Protein AF-A0A8J4SE77-F1 (afdb_monomer)

Secondary structure (DSSP, 8-state):
-----HHHHHHHHHHHHHHHHHHHHHHHHHHHHHHHHS-TT-THHHHHHHHTHHHHHHHHHHHHIIIIIIIIIS----TT-HHHHHHHHHHHHHHHHHHHHHHHHHHHHHHHHTT--TT-HHHHHHHHHHHHHHHHHHHHHHHHHHHHHHSTT-HHHHHHHHHHHHHHHHHHHHHHHHHHHHHHHHHHHHHH----TT-----

Organism: NCBI:txid1284355

Structure (mmCIF, N/CA/C/O backbone):
data_AF-A0A8J4SE77-F1
#
_entry.id   AF-A0A8J4SE77-F1
#
loop_
_atom_site.group_PDB
_atom_site.id
_atom_site.type_symbol
_atom_site.label_atom_id
_atom_site.label_alt_id
_atom_site.label_comp_id
_atom_site.label_asym_id
_atom_site.label_entity_id
_atom_site.label_seq_id
_atom_site.pdbx_PDB_ins_code
_atom_site.Cartn_x
_atom_site.Cartn_y
_atom_site.Cartn_z
_atom_site.occupancy
_atom_site.B_iso_or_equiv
_atom_site.auth_seq_id
_atom_site.auth_comp_id
_atom_site.auth_asym_id
_atom_site.auth_atom_id
_atom_site.pdbx_PDB_model_num
ATOM 1 N N . MET A 1 1 ? -29.627 9.366 30.378 1.00 37.59 1 MET A N 1
ATOM 2 C CA . MET A 1 1 ? -28.686 8.767 31.349 1.00 37.59 1 MET A CA 1
ATOM 3 C C . MET A 1 1 ? -28.783 7.257 31.201 1.00 37.59 1 MET A C 1
ATOM 5 O O . MET A 1 1 ? -29.713 6.664 31.726 1.00 37.59 1 MET A O 1
ATOM 9 N N . VAL A 1 2 ? -27.927 6.660 30.368 1.00 47.59 2 VAL A N 1
ATOM 10 C CA . VAL A 1 2 ? -27.934 5.208 30.117 1.00 47.59 2 VAL A CA 1
ATOM 11 C C . VAL A 1 2 ? -27.234 4.536 31.302 1.00 47.59 2 VAL A C 1
ATOM 13 O O . VAL A 1 2 ? -26.148 4.992 31.668 1.00 47.59 2 VAL A O 1
ATOM 16 N N . PRO A 1 3 ? -27.825 3.518 31.951 1.00 49.88 3 PRO A N 1
ATOM 17 C CA . PRO A 1 3 ? -27.168 2.835 33.053 1.00 49.88 3 PRO A CA 1
ATOM 18 C C . PRO A 1 3 ? -25.897 2.179 32.506 1.00 49.88 3 PRO A C 1
ATOM 20 O O . PRO A 1 3 ? -25.958 1.321 31.628 1.00 49.88 3 PRO A O 1
ATOM 23 N N . PHE A 1 4 ? -24.736 2.618 32.989 1.00 56.81 4 PHE A N 1
ATOM 24 C CA . PHE A 1 4 ? -23.453 1.987 32.699 1.00 56.81 4 PHE A CA 1
ATOM 25 C C . PHE A 1 4 ? -23.470 0.574 33.293 1.00 56.81 4 PHE A C 1
ATOM 27 O O . PHE A 1 4 ? -23.234 0.364 34.481 1.00 56.81 4 PHE A O 1
ATOM 34 N N . ILE A 1 5 ? -23.814 -0.408 32.463 1.00 66.19 5 ILE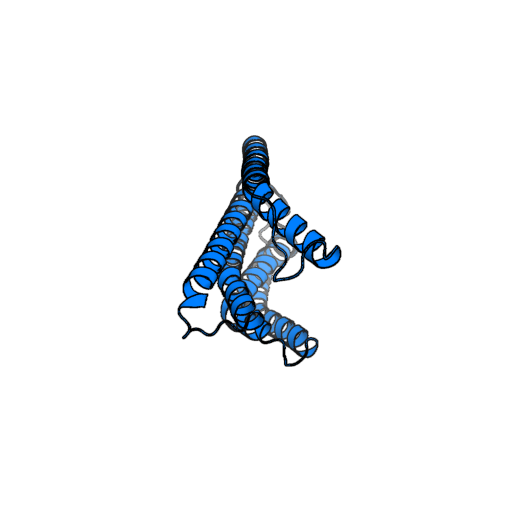 A N 1
ATOM 35 C CA . ILE A 1 5 ? -23.855 -1.818 32.840 1.00 66.19 5 ILE A CA 1
ATOM 36 C C . ILE A 1 5 ? -22.402 -2.287 32.990 1.00 66.19 5 ILE A C 1
ATOM 38 O O . ILE A 1 5 ? -21.728 -2.570 32.002 1.00 66.19 5 ILE A O 1
ATOM 42 N N . PHE A 1 6 ? -21.919 -2.373 34.233 1.00 67.69 6 PHE A N 1
ATOM 43 C CA . PHE A 1 6 ? -20.570 -2.831 34.614 1.00 67.69 6 PHE A CA 1
ATOM 44 C C . PHE A 1 6 ? -20.135 -4.120 33.888 1.00 67.69 6 PHE A C 1
ATOM 46 O O . PHE A 1 6 ? -18.971 -4.282 33.529 1.00 67.69 6 PHE A O 1
ATOM 53 N N . TRP A 1 7 ? -21.090 -5.013 33.605 1.00 73.62 7 TRP A N 1
ATOM 54 C CA . TRP A 1 7 ? -20.869 -6.240 32.840 1.00 73.62 7 TRP A CA 1
ATOM 55 C C . TRP A 1 7 ? -20.406 -5.991 31.394 1.00 73.62 7 TRP A C 1
ATOM 57 O O . TRP A 1 7 ? -19.513 -6.690 30.925 1.00 73.62 7 TRP A O 1
ATOM 67 N N . ARG A 1 8 ? -20.932 -4.971 30.697 1.00 71.31 8 ARG A N 1
ATOM 68 C CA . ARG A 1 8 ? -20.488 -4.617 29.333 1.00 71.31 8 ARG A CA 1
ATOM 69 C C . ARG A 1 8 ? -19.042 -4.126 29.329 1.00 71.31 8 ARG A C 1
ATOM 71 O O . ARG A 1 8 ? -18.279 -4.493 28.445 1.00 71.31 8 ARG A O 1
ATOM 78 N N . VAL A 1 9 ? -18.649 -3.356 30.345 1.00 71.81 9 VAL A N 1
ATOM 79 C CA . VAL A 1 9 ? -17.268 -2.873 30.505 1.00 71.81 9 VAL A CA 1
ATOM 80 C C . VAL A 1 9 ? -16.316 -4.031 30.818 1.00 71.81 9 VAL A C 1
ATOM 82 O O . VAL A 1 9 ? -15.256 -4.133 30.206 1.00 71.81 9 VAL A O 1
ATOM 85 N N . GLY A 1 10 ? -16.712 -4.948 31.708 1.00 75.44 10 GLY A N 1
ATOM 86 C CA . GLY A 1 10 ? -15.936 -6.157 32.001 1.00 75.44 10 GLY A CA 1
ATOM 87 C C . GLY A 1 10 ? -15.767 -7.066 30.779 1.00 75.44 10 GLY A C 1
ATOM 88 O O . GLY A 1 10 ? -14.664 -7.536 30.501 1.00 75.44 10 GLY A O 1
ATOM 89 N N . LEU A 1 11 ? -16.835 -7.257 30.000 1.00 77.56 11 LEU A N 1
ATOM 90 C CA . LEU A 1 11 ? -16.812 -8.061 28.777 1.00 77.56 11 LEU A CA 1
ATOM 91 C C . LEU A 1 11 ? -15.996 -7.387 27.664 1.00 77.56 11 LEU A C 1
ATOM 93 O O . LEU A 1 11 ? -15.253 -8.068 26.963 1.00 77.56 11 LEU A O 1
ATOM 97 N N . ALA A 1 12 ? -16.049 -6.057 27.554 1.00 72.94 12 ALA A N 1
ATOM 98 C CA . ALA A 1 12 ? -15.199 -5.289 26.648 1.00 72.94 12 ALA A CA 1
ATOM 99 C C . ALA A 1 12 ? -13.709 -5.433 26.996 1.00 72.94 12 ALA A C 1
ATOM 101 O O . ALA A 1 12 ? -12.891 -5.606 26.098 1.00 72.94 12 ALA A O 1
ATOM 102 N N . LEU A 1 13 ? -13.353 -5.421 28.285 1.00 77.50 13 LEU A N 1
ATOM 103 C CA . LEU A 1 13 ? -11.969 -5.576 28.747 1.00 77.50 13 LEU A CA 1
ATOM 104 C C . LEU A 1 13 ? -11.441 -7.002 28.505 1.00 77.50 13 LEU A C 1
ATOM 106 O O . LEU A 1 13 ? -10.309 -7.199 28.066 1.00 77.50 13 LEU A O 1
ATOM 110 N N . LEU A 1 14 ? -12.280 -8.017 28.713 1.00 80.88 14 LEU A N 1
ATOM 111 C CA . LEU A 1 14 ? -11.938 -9.393 28.347 1.00 80.88 14 LEU A CA 1
ATOM 112 C C . LEU A 1 14 ? -11.797 -9.559 26.828 1.00 80.88 14 LEU A C 1
ATOM 114 O O . LEU A 1 14 ? -10.867 -10.221 26.367 1.00 80.88 14 LEU A O 1
ATOM 118 N N . ALA A 1 15 ? -12.672 -8.925 26.046 1.00 77.19 15 ALA A N 1
ATOM 119 C CA . ALA A 1 15 ? -12.609 -8.953 24.590 1.00 77.19 15 ALA A CA 1
ATOM 120 C C . ALA A 1 15 ? -11.376 -8.219 24.041 1.00 77.19 15 ALA A C 1
ATOM 122 O O . ALA A 1 15 ? -10.781 -8.703 23.081 1.00 77.19 15 ALA A O 1
ATOM 123 N N . THR A 1 16 ? -10.937 -7.105 24.644 1.00 78.62 16 THR A N 1
ATOM 124 C CA . THR A 1 16 ? -9.705 -6.409 24.223 1.00 78.62 16 THR A CA 1
ATOM 125 C C . THR A 1 16 ? -8.476 -7.259 24.516 1.00 78.62 16 THR A C 1
ATOM 127 O O . THR A 1 16 ? -7.603 -7.378 23.657 1.00 78.62 16 THR A O 1
ATOM 130 N N . LEU A 1 17 ? -8.418 -7.905 25.684 1.00 81.38 17 LEU A N 1
ATOM 131 C CA . LEU A 1 17 ? -7.337 -8.830 26.035 1.00 81.38 17 LEU A CA 1
ATOM 132 C C . LEU A 1 17 ? -7.291 -10.035 25.090 1.00 81.38 17 LEU A C 1
ATOM 134 O O . LEU A 1 17 ? -6.224 -10.383 24.582 1.00 81.38 17 LEU A O 1
ATOM 138 N N . ALA A 1 18 ? -8.446 -10.639 24.804 1.00 78.25 18 ALA A N 1
ATOM 139 C CA . ALA A 1 18 ? -8.544 -11.734 23.847 1.00 78.25 18 ALA A CA 1
ATOM 140 C C . ALA A 1 18 ? -8.135 -11.284 22.438 1.00 78.25 18 ALA A C 1
ATOM 142 O O . ALA A 1 18 ? -7.343 -11.961 21.784 1.00 78.25 18 ALA A O 1
ATOM 143 N N . ALA A 1 19 ? -8.606 -10.117 21.988 1.00 77.31 19 ALA A N 1
ATOM 144 C CA . ALA A 1 19 ? -8.238 -9.551 20.698 1.00 77.31 19 ALA A CA 1
ATOM 145 C C . ALA A 1 19 ? -6.730 -9.312 20.611 1.00 77.31 19 ALA A C 1
ATOM 147 O O . ALA A 1 19 ? -6.139 -9.670 19.600 1.00 77.31 19 ALA A O 1
ATOM 148 N N . PHE A 1 20 ? -6.089 -8.780 21.654 1.00 81.12 20 PHE A N 1
ATOM 149 C CA . PHE A 1 20 ? -4.642 -8.553 21.691 1.00 81.12 20 PHE A CA 1
ATOM 150 C C . PHE A 1 20 ? -3.854 -9.864 21.585 1.00 81.12 20 PHE A C 1
ATOM 152 O O . PHE A 1 20 ? -2.956 -9.987 20.754 1.00 81.12 20 PHE A O 1
ATOM 159 N N . LEU A 1 21 ? -4.225 -10.877 22.372 1.00 79.00 21 LEU A N 1
ATOM 160 C CA . LEU A 1 21 ? -3.536 -12.169 22.378 1.00 79.00 21 LEU A CA 1
ATOM 161 C C . LEU A 1 21 ? -3.740 -12.960 21.080 1.00 79.00 21 LEU A C 1
ATOM 163 O O . LEU A 1 21 ? -2.812 -13.618 20.614 1.00 79.00 21 LEU A O 1
ATOM 167 N N . LEU A 1 22 ? -4.934 -12.895 20.486 1.00 77.25 22 LEU A N 1
ATOM 168 C CA . LEU A 1 22 ? -5.286 -13.685 19.303 1.00 77.25 22 LEU A CA 1
ATOM 169 C C . LEU A 1 22 ? -4.866 -13.035 17.992 1.00 77.25 22 LEU A C 1
ATOM 171 O O . LEU A 1 22 ? -4.608 -13.737 17.017 1.00 77.25 22 LEU A O 1
ATOM 175 N N . SER A 1 23 ? -4.773 -11.711 17.930 1.00 77.62 23 SER A N 1
ATOM 176 C CA . SER A 1 23 ? -4.527 -11.048 16.650 1.00 77.62 23 SER A CA 1
ATOM 177 C C . SER A 1 23 ? -3.163 -11.437 16.056 1.00 77.62 23 SER A C 1
ATOM 179 O O . SER A 1 23 ? -3.055 -11.571 14.839 1.00 77.62 23 SER A O 1
ATOM 181 N N . LYS A 1 24 ? -2.129 -11.681 16.874 1.00 79.75 24 LYS A N 1
ATOM 182 C CA . LYS A 1 24 ? -0.777 -12.010 16.387 1.00 79.75 24 LYS A CA 1
ATOM 183 C C . LYS A 1 24 ? -0.742 -13.411 15.778 1.00 79.75 24 LYS A C 1
ATOM 185 O O . LYS A 1 24 ? -0.380 -13.519 14.605 1.00 79.75 24 LYS A O 1
ATOM 190 N N . PRO A 1 25 ? -1.165 -14.470 16.499 1.00 81.44 25 PRO A N 1
ATOM 191 C CA . PRO A 1 25 ? -1.204 -15.809 15.928 1.00 81.44 25 PRO A CA 1
ATOM 192 C C . PRO A 1 25 ? -2.160 -15.902 14.735 1.00 81.44 25 PRO A C 1
ATOM 194 O O . PRO A 1 25 ? -1.867 -16.635 13.798 1.00 81.44 25 PRO A O 1
ATOM 197 N N . VAL A 1 26 ? -3.257 -15.135 14.701 1.00 82.06 26 VAL A N 1
ATOM 198 C CA . VAL A 1 26 ? -4.161 -15.102 13.537 1.00 82.06 26 VAL A CA 1
ATOM 199 C C . VAL A 1 26 ? -3.455 -14.558 12.293 1.00 82.06 26 VAL A C 1
ATOM 201 O O . VAL A 1 26 ? -3.532 -15.179 11.233 1.00 82.06 26 VAL A O 1
ATOM 204 N N . VAL A 1 27 ? -2.729 -13.439 12.399 1.00 80.56 27 VAL A N 1
ATOM 205 C CA . VAL A 1 27 ? -1.981 -12.888 11.254 1.00 80.56 27 VAL A CA 1
ATOM 206 C C . VAL A 1 27 ? -0.855 -13.832 10.827 1.00 80.56 27 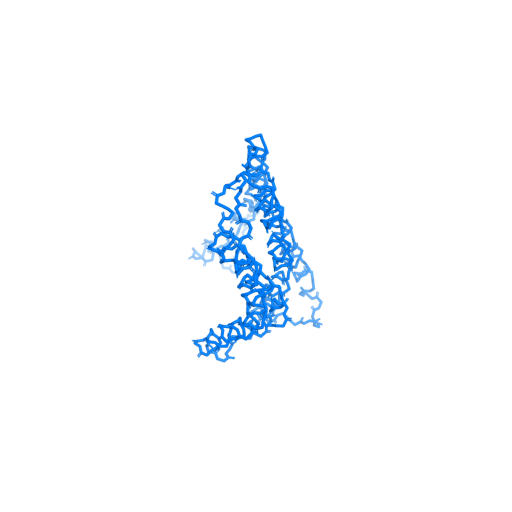VAL A C 1
ATOM 208 O O . VAL A 1 27 ? -0.662 -14.054 9.631 1.00 80.56 27 VAL A O 1
ATOM 211 N N . GLU A 1 28 ? -0.145 -14.447 11.774 1.00 82.75 28 GLU A N 1
ATOM 212 C CA . GLU A 1 28 ? 0.885 -15.445 11.465 1.00 82.75 28 GLU A CA 1
ATOM 213 C C . GLU A 1 28 ? 0.302 -16.678 10.757 1.00 82.75 28 GLU A C 1
ATOM 215 O O . GLU A 1 28 ? 0.863 -17.131 9.758 1.00 82.75 28 GLU A O 1
ATOM 220 N N . LEU A 1 29 ? -0.845 -17.191 11.212 1.00 83.25 29 LEU A N 1
ATOM 221 C CA . LEU A 1 29 ? -1.551 -18.310 10.582 1.00 83.25 29 LEU A CA 1
ATOM 222 C C . LEU A 1 29 ? -2.035 -17.965 9.173 1.00 83.25 29 LEU A C 1
ATOM 224 O O . LEU A 1 29 ? -1.904 -18.794 8.271 1.00 83.25 29 LEU A O 1
ATOM 228 N N . LEU A 1 30 ? -2.553 -16.754 8.955 1.00 81.69 30 LEU A N 1
ATOM 229 C CA . LEU A 1 30 ? -2.955 -16.286 7.627 1.00 81.69 30 LEU A CA 1
ATOM 230 C C . LEU A 1 30 ? -1.753 -16.209 6.684 1.00 81.69 30 LEU A C 1
ATOM 232 O O . LEU A 1 30 ? -1.799 -16.759 5.584 1.00 81.69 30 LEU A O 1
ATOM 236 N N . LEU A 1 31 ? -0.649 -15.604 7.126 1.00 80.12 31 LEU A N 1
ATOM 237 C CA . LEU A 1 31 ? 0.579 -15.519 6.333 1.00 80.12 31 LEU A CA 1
ATOM 238 C C . LEU A 1 31 ? 1.164 -16.906 6.039 1.00 80.12 31 LEU A C 1
ATOM 240 O O . LEU A 1 31 ? 1.595 -17.162 4.915 1.00 80.12 31 LEU A O 1
ATOM 244 N N . ASN A 1 32 ? 1.134 -17.822 7.007 1.00 81.31 32 ASN A N 1
ATOM 245 C CA . ASN A 1 32 ? 1.583 -19.202 6.820 1.00 81.31 32 ASN A CA 1
ATOM 246 C C . ASN A 1 32 ? 0.655 -19.995 5.893 1.00 81.31 32 ASN A C 1
ATOM 248 O O . ASN A 1 32 ? 1.137 -20.777 5.077 1.00 81.31 32 ASN A O 1
ATOM 252 N N . SER A 1 33 ? -0.654 -19.756 5.948 1.00 80.56 33 SER A N 1
ATOM 253 C CA . SER A 1 33 ? -1.626 -20.359 5.029 1.00 80.56 33 SER A CA 1
ATOM 254 C C . SER A 1 33 ? -1.393 -19.881 3.599 1.00 80.56 33 SER A C 1
ATOM 256 O O . SER A 1 33 ? -1.310 -20.698 2.682 1.00 80.56 33 SER A O 1
ATOM 258 N N . ILE A 1 34 ? -1.186 -18.575 3.404 1.00 79.81 34 ILE A N 1
ATOM 259 C CA . ILE A 1 34 ? -0.805 -17.996 2.109 1.00 79.81 34 ILE A CA 1
ATOM 260 C C . ILE A 1 34 ? 0.522 -18.604 1.636 1.00 79.81 34 ILE A C 1
ATOM 262 O O . ILE A 1 34 ? 0.619 -19.058 0.498 1.00 79.81 34 ILE A O 1
ATOM 266 N N . ARG A 1 35 ? 1.519 -18.718 2.523 1.00 75.88 35 ARG A N 1
ATOM 267 C CA . ARG A 1 35 ? 2.808 -19.361 2.227 1.00 75.88 35 ARG A CA 1
ATOM 268 C C . ARG A 1 35 ? 2.680 -20.834 1.857 1.00 75.88 35 ARG A C 1
ATOM 270 O O . ARG A 1 35 ? 3.455 -21.305 1.044 1.00 75.88 35 ARG A O 1
ATOM 277 N N . SER A 1 36 ? 1.747 -21.568 2.453 1.00 75.19 36 SER A N 1
ATOM 278 C CA . SER A 1 36 ? 1.538 -22.986 2.137 1.00 75.19 36 SER A CA 1
ATOM 279 C C . SER A 1 36 ? 0.897 -23.191 0.763 1.00 75.19 36 SER A C 1
ATOM 281 O O . SER A 1 36 ? 1.132 -24.212 0.124 1.00 75.19 36 SER A O 1
ATOM 283 N N . ARG A 1 37 ? 0.114 -22.207 0.296 1.00 77.69 37 ARG A N 1
ATOM 284 C CA . ARG A 1 37 ? -0.541 -22.220 -1.020 1.00 77.69 37 ARG A CA 1
ATOM 285 C C . ARG A 1 37 ? 0.346 -21.680 -2.140 1.00 77.69 37 ARG A C 1
ATOM 287 O O . ARG A 1 37 ? 0.134 -22.027 -3.297 1.00 77.69 37 ARG A O 1
ATOM 294 N N . LEU A 1 38 ? 1.312 -20.827 -1.812 1.00 69.00 38 LEU A N 1
ATOM 295 C CA . LEU A 1 38 ? 2.274 -20.273 -2.758 1.00 69.00 38 LEU A CA 1
ATOM 296 C C . LEU A 1 38 ? 3.580 -21.071 -2.717 1.00 69.00 38 LEU A C 1
ATOM 298 O O . LEU A 1 38 ? 4.179 -21.269 -1.668 1.00 69.00 38 LEU A O 1
ATOM 302 N N . ASP A 1 39 ? 4.024 -21.529 -3.884 1.00 60.81 39 ASP A N 1
ATOM 303 C CA . ASP A 1 39 ? 5.176 -22.419 -4.033 1.00 60.81 39 ASP A CA 1
ATOM 304 C C . ASP A 1 39 ? 6.461 -21.875 -3.353 1.00 60.81 39 ASP A C 1
ATOM 306 O O . ASP A 1 39 ? 6.651 -20.665 -3.199 1.00 60.81 39 ASP A O 1
ATOM 310 N N . LYS A 1 40 ? 7.408 -22.747 -2.975 1.00 58.59 40 LYS A N 1
ATOM 311 C CA . LYS A 1 40 ? 8.629 -22.408 -2.191 1.00 58.59 40 LYS A CA 1
ATOM 312 C C . LYS A 1 40 ? 9.519 -21.313 -2.811 1.00 58.59 40 LYS A C 1
ATOM 314 O O . LYS A 1 40 ? 10.421 -20.796 -2.148 1.00 58.59 40 LYS A O 1
ATOM 319 N N . ARG A 1 41 ? 9.282 -20.941 -4.074 1.00 56.84 41 ARG A N 1
ATOM 320 C CA . ARG A 1 41 ? 9.971 -19.857 -4.804 1.00 56.84 41 ARG A CA 1
ATOM 321 C C . ARG A 1 41 ? 9.572 -18.454 -4.333 1.00 56.84 41 ARG A C 1
ATOM 323 O O . ARG A 1 41 ? 10.251 -17.475 -4.634 1.00 56.84 41 ARG A O 1
ATOM 330 N N . VAL A 1 42 ? 8.497 -18.346 -3.566 1.00 61.97 42 VAL A N 1
ATOM 331 C CA . VAL A 1 42 ? 7.827 -17.095 -3.222 1.00 61.97 42 VAL A CA 1
ATOM 332 C C . VAL A 1 42 ? 8.434 -16.498 -1.938 1.00 61.97 42 VAL A C 1
ATOM 334 O O . VAL A 1 42 ? 7.822 -16.443 -0.875 1.00 61.97 42 VAL A O 1
ATOM 337 N N . ARG A 1 43 ? 9.696 -16.045 -2.024 1.00 66.94 43 ARG A N 1
ATOM 338 C CA . ARG A 1 43 ? 10.446 -15.466 -0.882 1.00 66.94 43 ARG A CA 1
ATOM 339 C C . ARG A 1 43 ? 9.909 -14.113 -0.391 1.00 66.94 43 ARG A C 1
ATOM 341 O O . ARG A 1 43 ? 10.308 -13.669 0.679 1.00 66.94 43 ARG A O 1
ATOM 348 N N . TRP A 1 44 ? 9.006 -13.465 -1.128 1.00 70.88 44 TRP A N 1
ATOM 349 C CA . TRP A 1 44 ? 8.437 -12.174 -0.723 1.00 70.88 44 TRP A CA 1
ATOM 350 C C . TRP A 1 44 ? 7.518 -12.271 0.494 1.00 70.88 44 TRP A C 1
ATOM 352 O O . TRP A 1 44 ? 7.455 -11.333 1.279 1.00 70.88 44 TRP A O 1
ATOM 362 N N . ILE A 1 45 ? 6.893 -13.429 0.726 1.00 73.12 45 ILE A N 1
ATOM 363 C CA . ILE A 1 45 ? 6.079 -13.659 1.929 1.00 73.12 45 ILE A CA 1
ATOM 364 C C . ILE A 1 45 ? 6.945 -13.600 3.195 1.00 73.12 45 ILE A C 1
ATOM 366 O O . ILE A 1 45 ? 6.490 -13.124 4.231 1.00 73.12 45 ILE A O 1
ATOM 370 N N . ALA A 1 46 ? 8.212 -14.018 3.112 1.00 74.31 46 ALA A N 1
ATOM 371 C CA . ALA A 1 46 ? 9.146 -13.882 4.225 1.00 74.31 46 ALA A CA 1
ATOM 372 C C . ALA A 1 46 ? 9.488 -12.409 4.505 1.00 74.31 46 ALA A C 1
ATOM 374 O O . ALA A 1 46 ? 9.600 -12.023 5.664 1.00 74.31 46 ALA A O 1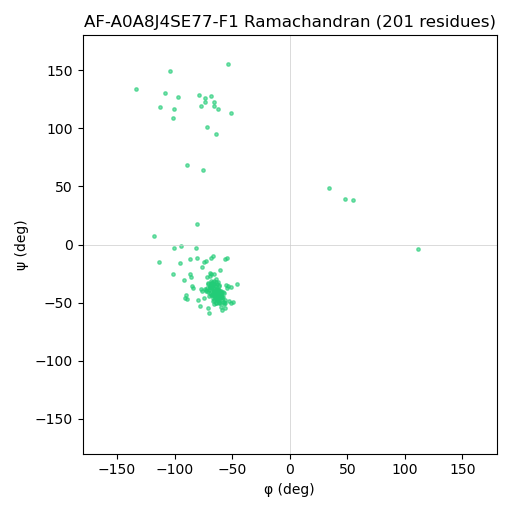
ATOM 375 N N . ASP A 1 47 ? 9.585 -11.573 3.466 1.00 75.94 47 ASP A N 1
ATOM 376 C CA . ASP A 1 47 ? 9.808 -10.133 3.634 1.00 75.94 47 ASP A CA 1
ATOM 377 C C . ASP A 1 47 ? 8.567 -9.438 4.215 1.00 75.94 47 ASP A C 1
ATOM 379 O O . ASP A 1 47 ? 8.701 -8.585 5.088 1.00 75.94 47 ASP A O 1
ATOM 383 N N . VAL A 1 48 ? 7.356 -9.832 3.799 1.00 76.75 48 VAL A N 1
ATOM 384 C CA . VAL A 1 48 ? 6.097 -9.354 4.403 1.00 76.75 48 VAL A CA 1
ATOM 385 C C . VAL A 1 48 ? 6.036 -9.745 5.879 1.00 76.75 48 VAL A C 1
ATOM 387 O O . VAL A 1 48 ? 5.735 -8.912 6.730 1.00 76.75 48 VAL A O 1
ATOM 390 N N . HIS A 1 49 ? 6.385 -10.988 6.207 1.00 79.25 49 HIS A N 1
ATOM 391 C CA . HIS A 1 49 ? 6.431 -11.450 7.590 1.00 79.25 49 HIS A CA 1
ATOM 392 C C . HIS A 1 49 ? 7.472 -10.679 8.418 1.00 79.25 49 HIS A C 1
ATOM 394 O O . HIS A 1 49 ? 7.214 -10.324 9.560 1.00 79.25 49 HIS A O 1
ATOM 400 N N . HIS A 1 50 ? 8.638 -10.368 7.853 1.00 79.44 50 HIS A N 1
ATOM 401 C CA . HIS A 1 50 ? 9.689 -9.668 8.590 1.00 79.44 50 HIS A CA 1
ATOM 402 C C . HIS A 1 50 ? 9.410 -8.166 8.765 1.00 79.44 50 HIS A C 1
ATOM 404 O O . HIS A 1 50 ?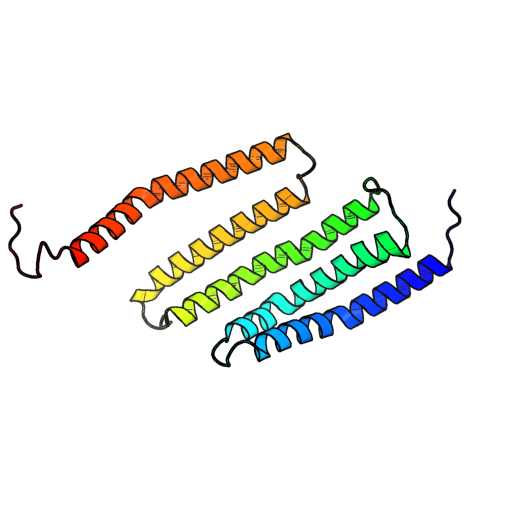 9.664 -7.616 9.834 1.00 79.44 50 HIS A O 1
ATOM 410 N N . TYR A 1 51 ? 8.884 -7.495 7.735 1.00 79.50 51 TYR A N 1
ATOM 411 C CA . TYR A 1 51 ? 8.732 -6.036 7.733 1.00 79.50 51 TYR A CA 1
ATOM 412 C C . TYR A 1 51 ? 7.315 -5.542 8.032 1.00 79.50 51 TYR A C 1
ATOM 414 O O . TYR A 1 51 ? 7.174 -4.415 8.497 1.00 79.50 51 TYR A O 1
ATOM 422 N N . MET A 1 52 ? 6.271 -6.333 7.764 1.00 81.75 52 MET A N 1
ATOM 423 C CA . MET A 1 52 ? 4.873 -5.888 7.871 1.00 81.75 52 MET A CA 1
ATOM 424 C C . MET A 1 52 ? 4.070 -6.585 8.971 1.00 81.75 52 MET A C 1
ATOM 426 O O . MET A 1 52 ? 3.018 -6.067 9.337 1.00 81.75 52 MET A O 1
ATOM 430 N N . LEU A 1 53 ? 4.542 -7.707 9.532 1.00 83.56 53 LEU A N 1
ATOM 431 C CA . LEU A 1 53 ? 3.793 -8.486 10.531 1.00 83.56 53 LEU A CA 1
ATOM 432 C C . LEU A 1 53 ? 3.322 -7.635 11.712 1.00 83.56 53 LEU A C 1
ATOM 434 O O . LEU A 1 53 ? 2.147 -7.679 12.063 1.00 83.56 53 LEU A O 1
ATOM 438 N N . THR A 1 54 ? 4.217 -6.834 12.291 1.00 82.06 54 THR A N 1
ATOM 439 C CA . THR A 1 54 ? 3.893 -5.973 13.434 1.00 82.06 54 THR A CA 1
ATOM 440 C C . THR A 1 54 ? 2.764 -5.003 13.093 1.00 82.06 54 THR A C 1
ATOM 442 O O . THR A 1 54 ? 1.815 -4.872 13.857 1.00 82.06 54 THR A O 1
ATOM 445 N N . TYR A 1 55 ? 2.824 -4.357 11.928 1.00 84.31 55 TYR A N 1
ATOM 446 C CA . TYR A 1 55 ? 1.831 -3.361 11.523 1.00 84.31 55 TYR A CA 1
ATOM 447 C C . TYR A 1 55 ? 0.493 -3.999 11.148 1.00 84.31 55 TYR A C 1
ATOM 449 O O . TYR A 1 55 ? -0.552 -3.495 11.543 1.00 84.31 55 TYR A O 1
ATOM 457 N N . LEU A 1 56 ? 0.520 -5.144 10.458 1.00 81.69 56 LEU A N 1
ATOM 458 C CA . LEU A 1 56 ? -0.675 -5.921 10.116 1.00 81.69 56 LEU A CA 1
ATOM 459 C C . LEU A 1 56 ? -1.395 -6.430 11.365 1.00 81.69 56 LEU A C 1
ATOM 461 O O . LEU A 1 56 ? -2.621 -6.377 11.442 1.00 81.69 56 LEU A O 1
ATOM 465 N N . TRP A 1 57 ? -0.633 -6.891 12.355 1.00 82.12 57 TRP A N 1
ATOM 466 C CA . TRP A 1 57 ? -1.170 -7.323 13.634 1.00 82.12 57 TRP A CA 1
ATOM 467 C C . TRP A 1 57 ? -1.835 -6.178 14.401 1.00 82.12 57 TRP A C 1
ATOM 469 O O . TRP A 1 57 ? -2.990 -6.306 14.805 1.00 82.12 57 TRP A O 1
ATOM 479 N N . TRP A 1 58 ? -1.138 -5.048 14.548 1.00 81.31 58 TRP A N 1
ATOM 480 C CA . TRP A 1 58 ? -1.686 -3.853 15.191 1.00 81.31 58 TRP A CA 1
ATOM 481 C C . TRP A 1 58 ? -2.925 -3.325 14.471 1.00 81.31 58 TRP A C 1
ATOM 483 O O . TRP A 1 58 ? -3.895 -2.945 15.121 1.00 81.31 58 TRP A O 1
ATOM 493 N N . PHE A 1 59 ? -2.923 -3.337 13.138 1.00 82.12 59 PHE A N 1
ATOM 494 C CA . PHE A 1 59 ? -4.088 -2.967 12.344 1.00 82.12 59 PHE A CA 1
ATOM 495 C C . PHE A 1 59 ? -5.281 -3.881 12.644 1.00 82.12 59 PHE A C 1
ATOM 497 O O . PHE A 1 59 ? -6.357 -3.390 12.975 1.00 82.12 59 PHE A O 1
ATOM 504 N N . LEU A 1 60 ? -5.085 -5.203 12.607 1.00 79.38 60 LEU A N 1
ATOM 505 C CA . LEU A 1 60 ? -6.147 -6.173 12.884 1.00 79.38 60 LEU A CA 1
ATOM 506 C C . LEU A 1 60 ? -6.668 -6.046 14.321 1.00 79.38 60 LEU A C 1
ATOM 508 O O . LEU A 1 60 ? -7.878 -6.053 14.536 1.00 79.38 60 LEU A O 1
ATOM 512 N N . PHE A 1 61 ? -5.773 -5.871 15.295 1.00 79.75 61 PHE A N 1
ATOM 513 C CA . PHE A 1 61 ? -6.140 -5.610 16.685 1.00 79.75 61 PHE A CA 1
ATOM 514 C C . PHE A 1 61 ? -7.045 -4.379 16.805 1.00 79.75 61 PHE A C 1
ATOM 516 O O . PHE A 1 61 ? -8.119 -4.455 17.395 1.00 79.75 61 PHE A O 1
ATOM 523 N N . LEU A 1 62 ? -6.650 -3.256 16.208 1.00 79.38 62 LEU A N 1
ATOM 524 C CA . LEU A 1 62 ? -7.381 -1.997 16.329 1.00 79.38 62 LEU A CA 1
ATOM 525 C C . LEU A 1 62 ? -8.713 -2.001 15.573 1.00 79.38 62 LEU A C 1
ATOM 527 O O . LEU A 1 62 ? -9.683 -1.414 16.052 1.00 79.38 62 LEU A O 1
ATOM 531 N N . VAL A 1 63 ? -8.793 -2.710 14.445 1.00 79.62 63 VAL A N 1
ATOM 532 C CA . VAL A 1 63 ? -10.063 -2.962 13.749 1.00 79.62 63 VAL A CA 1
ATOM 533 C C . VAL A 1 63 ? -11.000 -3.791 14.625 1.00 79.62 63 VAL A C 1
ATOM 535 O O . VAL A 1 63 ? -12.156 -3.414 14.781 1.00 79.62 63 VAL A O 1
ATOM 538 N N . LEU A 1 64 ? -10.515 -4.857 15.274 1.00 76.94 64 LEU A N 1
ATOM 539 C CA . LEU A 1 64 ? -11.332 -5.647 16.204 1.00 76.94 64 LEU A CA 1
ATOM 540 C C . LEU A 1 64 ? -11.807 -4.815 17.402 1.00 76.94 64 LEU A C 1
ATOM 542 O O . LEU A 1 64 ? -12.970 -4.907 17.790 1.00 76.94 64 LEU A O 1
ATOM 546 N N . VAL A 1 65 ? -10.943 -3.971 17.970 1.00 76.88 65 VAL A N 1
ATOM 547 C CA . VAL A 1 65 ? -11.320 -3.070 19.071 1.00 76.88 65 VAL A CA 1
ATOM 548 C C . VAL A 1 65 ? -12.412 -2.093 18.632 1.00 76.88 65 VAL A C 1
ATOM 550 O O . VAL A 1 65 ? -13.380 -1.881 19.358 1.00 76.88 65 VAL A O 1
ATOM 553 N N . ARG A 1 66 ? -12.304 -1.523 17.432 1.00 76.19 66 ARG A N 1
ATOM 554 C CA . ARG A 1 66 ? -13.314 -0.601 16.912 1.00 76.19 66 ARG A CA 1
ATOM 555 C C . ARG A 1 66 ? -14.624 -1.314 16.573 1.00 76.19 66 ARG A C 1
ATOM 557 O O . ARG A 1 66 ? -15.668 -0.976 17.123 1.00 76.19 66 ARG A O 1
ATOM 564 N N . ASP A 1 67 ? -14.573 -2.293 15.678 1.00 72.38 67 ASP A N 1
ATOM 565 C CA . ASP A 1 67 ? -15.780 -2.881 15.105 1.00 72.38 67 ASP A CA 1
ATOM 566 C C . ASP A 1 67 ? -16.460 -3.848 16.068 1.00 72.38 67 ASP A C 1
ATOM 568 O O . ASP A 1 67 ? -17.677 -3.840 16.151 1.00 72.38 67 ASP A O 1
ATOM 572 N N . VAL A 1 68 ? -15.721 -4.652 16.835 1.00 70.88 68 VAL A N 1
ATOM 573 C CA . VAL A 1 68 ? -16.330 -5.642 17.741 1.00 70.88 68 VAL A CA 1
ATOM 574 C C . VAL A 1 68 ? -16.579 -5.047 19.124 1.00 70.88 68 VAL A C 1
ATOM 576 O O . VAL A 1 68 ? -17.637 -5.253 19.711 1.00 70.88 68 VAL A O 1
ATOM 579 N N . ILE A 1 69 ? -15.628 -4.290 19.667 1.00 69.44 69 ILE A N 1
ATOM 580 C CA . ILE A 1 69 ? -15.704 -3.874 21.073 1.00 69.44 69 ILE A CA 1
ATOM 581 C C . ILE A 1 69 ? -16.460 -2.556 21.224 1.00 69.44 69 ILE A C 1
ATOM 583 O O . ILE A 1 69 ? -17.368 -2.473 22.051 1.00 69.44 69 ILE A O 1
ATOM 587 N N . ALA A 1 70 ? -16.148 -1.549 20.408 1.00 66.62 70 ALA A N 1
ATOM 588 C CA . ALA A 1 70 ? -16.832 -0.262 20.494 1.00 66.62 70 ALA A CA 1
ATOM 589 C C . ALA A 1 70 ? -18.257 -0.311 19.915 1.00 66.62 70 ALA A C 1
ATOM 591 O O . ALA A 1 70 ? -19.185 0.140 20.585 1.00 66.62 70 ALA A O 1
ATOM 592 N N . ASN A 1 71 ? -18.454 -0.905 18.729 1.00 68.56 71 ASN A N 1
ATOM 593 C CA . ASN A 1 71 ? -19.790 -0.975 18.117 1.00 68.56 71 ASN A CA 1
ATOM 594 C C . ASN A 1 71 ? -20.684 -2.061 18.739 1.00 68.56 71 ASN A C 1
ATOM 596 O O . ASN A 1 71 ? -21.793 -1.750 19.156 1.00 68.56 71 ASN A O 1
ATOM 600 N N . TYR A 1 72 ? -20.236 -3.323 18.823 1.00 66.75 72 TYR A N 1
ATOM 601 C CA . TYR A 1 72 ? -21.125 -4.419 19.254 1.00 66.75 72 TYR A CA 1
ATOM 602 C C . TYR A 1 72 ? -21.243 -4.589 20.777 1.00 66.75 72 TYR A C 1
ATOM 604 O O . TYR A 1 72 ? -22.318 -4.934 21.260 1.00 66.75 72 TYR A O 1
ATOM 612 N N . ILE A 1 73 ? -20.166 -4.393 21.549 1.00 63.59 73 ILE A N 1
ATOM 613 C CA . ILE A 1 73 ? -20.187 -4.656 23.005 1.00 63.59 73 ILE A CA 1
ATOM 614 C C . ILE A 1 73 ? -20.590 -3.409 23.796 1.00 63.59 73 ILE A C 1
ATOM 616 O O . ILE A 1 73 ? -21.412 -3.484 24.714 1.00 63.59 73 ILE A O 1
ATOM 620 N N . LEU A 1 74 ? -19.993 -2.267 23.460 1.00 62.09 74 LEU A N 1
ATOM 621 C CA . LEU A 1 74 ? -20.238 -1.005 24.152 1.00 62.09 74 LEU A CA 1
ATOM 622 C C . LEU A 1 74 ? -21.444 -0.241 23.594 1.00 62.09 74 LEU A C 1
ATOM 624 O O . LEU A 1 74 ? -21.931 0.648 24.289 1.00 62.09 74 LEU A O 1
ATOM 628 N N . ASP A 1 75 ? -21.967 -0.636 22.425 1.00 65.56 75 ASP A N 1
ATOM 629 C CA . ASP A 1 75 ? -23.177 -0.061 21.818 1.00 65.56 75 ASP A CA 1
ATOM 630 C C . ASP A 1 75 ? -23.065 1.467 21.666 1.00 65.56 75 ASP A C 1
ATOM 632 O O . ASP A 1 75 ? -24.013 2.223 21.884 1.00 65.56 75 ASP A O 1
ATOM 636 N N . LEU A 1 76 ? -21.857 1.935 21.320 1.00 62.09 76 LEU A N 1
ATOM 637 C CA . LEU A 1 76 ? -21.577 3.318 20.923 1.00 62.09 76 LEU A CA 1
ATOM 638 C C . LEU A 1 76 ? -22.091 3.511 19.487 1.00 62.09 76 LEU A C 1
ATOM 640 O O . LEU A 1 76 ? -21.329 3.652 18.535 1.00 62.09 76 LEU A O 1
ATOM 644 N N . GLY A 1 77 ? -23.409 3.391 19.325 1.00 51.22 77 GLY A N 1
ATOM 645 C CA . GLY A 1 77 ? -24.108 3.292 18.044 1.00 51.22 77 GLY A CA 1
ATOM 646 C C . GLY A 1 77 ? -24.342 4.616 17.314 1.00 51.22 77 GLY A C 1
ATOM 647 O O . GLY A 1 77 ? -25.198 4.675 16.435 1.00 51.22 77 GLY A O 1
ATOM 648 N N . SER A 1 78 ? -23.631 5.692 17.651 1.00 53.88 78 SER A N 1
ATOM 649 C CA . SER A 1 78 ? -23.749 6.963 16.936 1.00 53.88 78 SER A CA 1
ATOM 650 C C . SER A 1 78 ? -22.454 7.273 16.194 1.00 53.88 78 SER A C 1
ATOM 652 O O . SER A 1 78 ? -21.412 7.505 16.800 1.00 53.88 78 SER A O 1
ATOM 654 N N . GLU A 1 79 ? -22.524 7.369 14.861 1.00 53.91 79 GLU A N 1
ATOM 655 C CA . GLU A 1 79 ? -21.424 7.844 13.997 1.00 53.91 79 GLU A CA 1
ATOM 656 C C . GLU A 1 79 ? -20.884 9.236 14.389 1.00 53.91 79 GLU A C 1
ATOM 658 O O . GLU A 1 79 ? -19.836 9.650 13.894 1.00 53.91 79 GLU A O 1
ATOM 663 N N . LYS A 1 80 ? -21.586 9.963 15.271 1.00 53.62 80 LYS A N 1
ATOM 664 C CA . LYS A 1 80 ? -21.196 11.279 15.793 1.00 53.62 80 LYS A CA 1
ATOM 665 C C . LYS A 1 80 ? -20.444 11.225 17.126 1.00 53.62 80 LYS A C 1
ATOM 667 O O . LYS A 1 80 ? -20.076 12.282 17.630 1.00 53.62 80 LYS A O 1
ATOM 672 N N . ASP A 1 81 ? -20.227 10.044 17.702 1.00 63.84 81 ASP A N 1
ATOM 673 C CA . ASP A 1 81 ? -19.503 9.929 18.965 1.00 63.84 81 ASP A CA 1
ATOM 674 C C . ASP A 1 81 ? -18.005 10.160 18.742 1.00 63.84 81 ASP A C 1
ATOM 676 O O . ASP A 1 81 ? -17.342 9.448 17.981 1.00 63.84 81 ASP A O 1
ATOM 680 N N . GLU A 1 82 ? -17.455 11.148 19.452 1.00 66.38 82 GLU A N 1
ATOM 681 C CA . GLU A 1 82 ? -16.044 11.553 19.378 1.00 66.38 82 GLU A CA 1
ATOM 682 C C . GLU A 1 82 ? -15.100 10.350 19.547 1.00 66.38 82 GLU A C 1
ATOM 684 O O . GLU A 1 82 ? -14.094 10.227 18.849 1.00 66.38 82 GLU A O 1
ATOM 689 N N . VAL A 1 83 ? -15.469 9.394 20.406 1.00 69.38 83 VAL A N 1
ATOM 690 C CA . VAL A 1 83 ? -14.717 8.156 20.668 1.00 69.38 83 VAL A CA 1
ATOM 691 C C . VAL A 1 83 ? -14.572 7.290 19.411 1.00 69.38 83 VAL A C 1
ATOM 693 O O . VAL A 1 83 ? -13.492 6.755 19.152 1.00 69.38 83 VAL A O 1
ATOM 696 N N . MET A 1 84 ? -15.621 7.176 18.592 1.00 70.44 84 MET A N 1
ATOM 697 C CA . MET A 1 84 ? -15.578 6.408 17.345 1.00 70.44 84 MET A CA 1
ATOM 698 C C . MET A 1 84 ? -14.666 7.079 16.312 1.00 70.44 84 MET A C 1
ATOM 700 O O . MET A 1 84 ? -13.941 6.406 15.571 1.00 70.44 84 MET A O 1
ATOM 704 N N . GLN A 1 85 ? -14.654 8.414 16.299 1.00 71.50 85 GLN A N 1
ATOM 705 C CA . GLN A 1 85 ? -13.762 9.200 15.454 1.00 71.50 85 GLN A CA 1
ATOM 706 C C . GLN A 1 85 ? -12.295 9.056 15.891 1.00 71.50 85 GLN A C 1
ATOM 708 O O . GLN A 1 85 ? -11.430 8.813 15.047 1.00 71.50 85 GLN A O 1
ATOM 713 N N . TYR A 1 86 ? -12.009 9.096 17.197 1.00 75.12 86 TYR A N 1
ATOM 714 C CA . TYR A 1 86 ? -10.669 8.829 17.730 1.00 75.12 86 TYR A CA 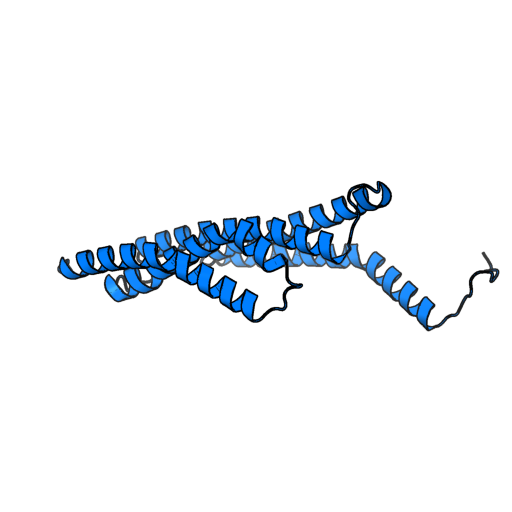1
ATOM 715 C C . TYR A 1 86 ? -10.187 7.410 17.414 1.00 75.12 86 TYR A C 1
ATOM 717 O O . TYR A 1 86 ? -9.049 7.237 16.976 1.00 75.12 86 TYR A O 1
ATOM 725 N N . LEU A 1 87 ? -11.045 6.394 17.558 1.00 77.06 87 LEU A N 1
ATOM 726 C CA . LEU A 1 87 ? -10.706 5.014 17.194 1.00 77.06 87 LEU A CA 1
ATOM 727 C C . LEU A 1 87 ? -10.395 4.876 15.701 1.00 77.06 87 LEU A C 1
ATOM 729 O O . LEU A 1 87 ? -9.445 4.185 15.334 1.00 77.06 87 LEU A O 1
ATOM 733 N N . ARG A 1 88 ? -11.136 5.573 14.831 1.00 75.12 88 ARG A N 1
ATOM 734 C CA . ARG A 1 88 ? -10.849 5.605 13.389 1.00 75.12 88 ARG A CA 1
ATOM 735 C C . ARG A 1 88 ? -9.468 6.195 13.096 1.00 75.12 88 ARG A C 1
ATOM 737 O O . ARG A 1 88 ? -8.736 5.632 12.285 1.00 75.12 88 ARG A O 1
ATOM 744 N N . TYR A 1 89 ? -9.090 7.287 13.760 1.00 79.69 89 TYR A N 1
ATOM 745 C CA . TYR A 1 89 ? -7.748 7.863 13.616 1.00 79.69 89 TYR A CA 1
ATOM 746 C C . TYR A 1 89 ? -6.656 6.958 14.185 1.00 79.69 89 TYR A C 1
ATOM 748 O O . TYR A 1 89 ? -5.563 6.888 13.633 1.00 79.69 89 TYR A O 1
ATOM 756 N N . LEU A 1 90 ? -6.950 6.212 15.247 1.00 81.62 90 LEU A N 1
ATOM 757 C CA . LEU A 1 90 ? -5.989 5.301 15.853 1.00 81.62 90 LEU A CA 1
ATOM 758 C C . LEU A 1 90 ? -5.732 4.069 14.966 1.00 81.62 90 LEU A C 1
ATOM 760 O O . LEU A 1 90 ? -4.584 3.659 14.816 1.00 81.62 90 LEU A O 1
ATOM 764 N N . VAL A 1 91 ? -6.763 3.545 14.289 1.00 80.62 91 VAL A N 1
ATOM 765 C CA . VAL A 1 91 ? -6.640 2.491 13.254 1.00 80.62 91 VAL A CA 1
ATOM 766 C C . VAL A 1 91 ? -5.836 2.967 12.037 1.00 80.62 91 VAL A C 1
ATOM 768 O O . VAL A 1 91 ? -5.163 2.170 11.384 1.00 80.62 91 VAL A O 1
ATOM 771 N N . ALA A 1 92 ? -5.864 4.263 11.729 1.00 79.50 92 ALA A N 1
ATOM 772 C CA . ALA A 1 92 ? -5.141 4.823 10.591 1.00 79.50 92 ALA A CA 1
ATOM 773 C C . ALA A 1 92 ? -3.615 4.790 10.750 1.00 79.50 92 ALA A C 1
ATOM 775 O O . ALA A 1 92 ? -2.894 4.641 9.766 1.00 79.50 92 ALA A O 1
ATOM 776 N N . VAL A 1 93 ? -3.111 4.900 11.981 1.00 82.56 93 VAL A N 1
ATOM 777 C CA . VAL A 1 93 ? -1.669 4.915 12.270 1.00 82.56 93 VAL A CA 1
ATOM 778 C C . VAL A 1 93 ? -0.956 3.645 11.777 1.00 82.56 93 VAL A C 1
ATOM 780 O O . VAL A 1 93 ? -0.021 3.768 10.984 1.00 82.56 93 VAL A O 1
ATOM 783 N N . PRO A 1 94 ? -1.358 2.420 12.172 1.00 84.44 94 PRO A N 1
ATOM 784 C CA . PRO A 1 94 ? -0.714 1.206 11.675 1.00 84.44 94 PRO A CA 1
ATOM 785 C C . PRO A 1 94 ? -0.925 0.992 10.172 1.00 84.44 94 PRO A C 1
ATOM 787 O O . PRO A 1 94 ? -0.080 0.355 9.549 1.00 84.44 94 PRO A O 1
ATOM 790 N N . LEU A 1 95 ? -1.996 1.534 9.581 1.00 83.06 95 LEU A N 1
ATOM 791 C CA . LEU A 1 95 ? -2.225 1.472 8.137 1.00 83.06 95 LEU A CA 1
ATOM 792 C C . LEU A 1 95 ? -1.151 2.269 7.379 1.00 83.06 95 LEU A C 1
ATOM 794 O O . LEU A 1 95 ? -0.456 1.699 6.541 1.00 83.06 95 LEU A O 1
ATOM 798 N N . VAL A 1 96 ? -0.927 3.530 7.764 1.00 84.25 96 VAL A N 1
ATOM 799 C CA . VAL A 1 96 ? 0.091 4.409 7.158 1.00 84.25 96 VAL A CA 1
ATOM 800 C C . VAL A 1 96 ? 1.512 3.871 7.370 1.00 84.25 96 VAL A C 1
ATOM 802 O O . VAL A 1 96 ? 2.367 3.926 6.484 1.00 84.25 96 VAL A O 1
ATOM 805 N N . ILE A 1 97 ? 1.803 3.315 8.548 1.00 86.56 97 ILE A N 1
ATOM 806 C CA . ILE A 1 97 ? 3.118 2.705 8.789 1.00 86.56 97 ILE A CA 1
ATOM 807 C C . ILE A 1 97 ? 3.255 1.391 7.999 1.00 86.56 97 ILE A C 1
ATOM 809 O O . ILE A 1 97 ? 4.335 1.076 7.494 1.00 86.56 97 ILE A O 1
ATOM 813 N N . GLY A 1 98 ? 2.161 0.646 7.833 1.00 84.56 98 GLY A N 1
ATOM 814 C CA . GLY A 1 98 ? 2.093 -0.543 6.989 1.00 84.56 98 GLY A CA 1
ATOM 815 C C . GLY A 1 98 ? 2.403 -0.238 5.524 1.00 84.56 98 GLY A C 1
ATOM 816 O O . GLY A 1 98 ? 3.215 -0.941 4.918 1.00 84.56 98 GLY A O 1
ATOM 817 N N . THR A 1 99 ? 1.845 0.837 4.963 1.00 83.75 99 THR A N 1
ATOM 818 C CA . THR A 1 99 ? 2.164 1.275 3.595 1.00 83.75 99 THR A CA 1
ATOM 819 C C . THR A 1 99 ? 3.585 1.797 3.458 1.00 83.75 99 THR A C 1
ATOM 821 O O . THR A 1 99 ? 4.258 1.503 2.467 1.00 83.75 99 THR A O 1
ATOM 824 N N . PHE A 1 100 ? 4.127 2.447 4.488 1.00 85.50 100 PHE A N 1
ATOM 825 C CA . PHE A 1 100 ? 5.550 2.770 4.517 1.00 85.50 100 PHE A CA 1
ATOM 826 C C . PHE A 1 100 ? 6.441 1.512 4.519 1.00 85.50 100 PHE A C 1
ATOM 828 O O . PHE A 1 100 ? 7.456 1.461 3.818 1.00 85.50 100 PHE A O 1
ATOM 835 N N . ALA A 1 101 ? 6.066 0.469 5.264 1.00 84.38 101 ALA A N 1
ATOM 836 C CA . ALA A 1 101 ? 6.795 -0.799 5.299 1.00 84.38 101 ALA A CA 1
ATOM 837 C C . ALA A 1 101 ? 6.695 -1.578 3.974 1.00 84.38 101 ALA A C 1
ATOM 839 O O . ALA A 1 101 ? 7.676 -2.207 3.559 1.00 84.38 101 ALA A O 1
ATOM 840 N N . LEU A 1 102 ? 5.561 -1.474 3.269 1.00 84.25 102 LEU A N 1
ATOM 841 C CA . LEU A 1 102 ? 5.334 -2.085 1.955 1.00 84.25 102 LEU A CA 1
ATOM 842 C C . LEU A 1 102 ? 6.405 -1.674 0.937 1.00 84.25 102 LEU A C 1
ATOM 844 O O . LEU A 1 102 ? 6.849 -2.506 0.145 1.00 84.25 102 LEU A O 1
ATOM 848 N N . ARG A 1 103 ? 6.909 -0.436 1.014 1.00 84.62 103 ARG A N 1
ATOM 849 C CA . ARG A 1 103 ? 8.025 0.044 0.185 1.00 84.62 103 ARG A CA 1
ATOM 850 C C . ARG A 1 103 ? 9.210 -0.924 0.195 1.00 84.62 103 ARG A C 1
ATOM 852 O O . ARG A 1 103 ? 9.724 -1.275 -0.865 1.00 84.62 103 ARG A O 1
ATOM 859 N N . LYS A 1 104 ? 9.654 -1.363 1.382 1.00 82.25 104 LYS A N 1
ATOM 860 C CA . LYS A 1 104 ? 10.816 -2.261 1.521 1.00 82.25 104 LYS A CA 1
ATOM 861 C C . LYS A 1 104 ? 10.549 -3.619 0.879 1.00 82.25 104 LYS A C 1
ATOM 863 O O . LYS A 1 104 ? 11.438 -4.175 0.236 1.00 82.25 104 LYS A O 1
ATOM 868 N N . VAL A 1 105 ? 9.325 -4.123 1.021 1.00 83.25 105 VAL A N 1
ATOM 869 C CA . VAL A 1 105 ? 8.895 -5.386 0.415 1.00 83.25 105 VAL A CA 1
ATOM 870 C C . VAL A 1 105 ? 8.923 -5.275 -1.110 1.00 83.25 105 VAL A C 1
ATOM 872 O O . VAL A 1 105 ? 9.572 -6.088 -1.763 1.00 83.25 105 VAL A O 1
ATOM 875 N N . VAL A 1 106 ? 8.311 -4.234 -1.680 1.00 84.31 106 VAL A N 1
ATOM 876 C CA . VAL A 1 106 ? 8.264 -4.010 -3.136 1.00 84.31 106 VAL A CA 1
ATOM 877 C C . VAL A 1 106 ? 9.666 -3.832 -3.720 1.00 84.31 106 VAL A C 1
ATOM 879 O O . VAL A 1 106 ? 9.998 -4.455 -4.728 1.00 84.31 106 VAL A O 1
ATOM 882 N N . THR A 1 107 ? 10.532 -3.051 -3.066 1.00 80.94 107 THR A N 1
ATOM 883 C CA . THR A 1 107 ? 11.925 -2.893 -3.507 1.00 80.94 107 THR A CA 1
ATOM 884 C C . THR A 1 107 ? 12.680 -4.227 -3.495 1.00 80.94 107 THR A C 1
ATOM 886 O O . THR A 1 107 ? 13.342 -4.561 -4.476 1.00 80.94 107 THR A O 1
ATOM 889 N N . ASN A 1 108 ? 12.553 -5.028 -2.431 1.00 81.81 108 ASN A N 1
ATOM 890 C CA . ASN A 1 108 ? 13.207 -6.338 -2.350 1.00 81.81 108 ASN A CA 1
ATOM 891 C C . ASN A 1 108 ? 12.682 -7.326 -3.401 1.00 81.81 108 ASN A C 1
ATOM 893 O O . ASN A 1 108 ? 13.464 -8.113 -3.938 1.00 81.81 108 ASN A O 1
ATOM 897 N N . ILE A 1 109 ? 11.385 -7.278 -3.718 1.00 83.31 109 ILE A N 1
ATOM 898 C CA . ILE A 1 109 ? 10.789 -8.077 -4.794 1.00 83.31 109 ILE A CA 1
ATOM 899 C C . ILE A 1 109 ? 11.425 -7.716 -6.135 1.00 83.31 109 ILE A C 1
ATOM 901 O O . ILE A 1 109 ? 11.879 -8.612 -6.843 1.00 83.31 109 ILE A O 1
ATOM 905 N N . LEU A 1 110 ? 11.502 -6.426 -6.466 1.00 81.25 110 LEU A N 1
ATOM 906 C CA . LEU A 1 110 ? 12.020 -5.970 -7.757 1.00 81.25 110 LEU A CA 1
ATOM 907 C C . LEU A 1 110 ? 13.501 -6.308 -7.931 1.00 81.25 110 LEU A C 1
ATOM 909 O O . LEU A 1 110 ? 13.876 -6.883 -8.950 1.00 81.25 110 LEU A O 1
ATOM 913 N N . VAL A 1 111 ? 14.324 -6.064 -6.906 1.00 77.56 111 VAL A N 1
ATOM 914 C CA . VAL A 1 111 ? 15.752 -6.426 -6.933 1.00 77.56 111 VAL A CA 1
ATOM 915 C C . VAL A 1 111 ? 15.940 -7.926 -7.185 1.00 77.56 111 VAL A C 1
ATOM 917 O O . VAL A 1 111 ? 16.796 -8.322 -7.975 1.00 77.56 111 VAL A O 1
ATOM 920 N N . ARG A 1 112 ? 15.121 -8.778 -6.553 1.00 77.31 112 ARG A N 1
ATOM 921 C CA . ARG A 1 112 ? 15.193 -10.236 -6.740 1.00 77.31 112 ARG A CA 1
ATOM 922 C C . ARG A 1 112 ? 14.664 -10.684 -8.100 1.00 77.31 112 ARG A C 1
ATOM 924 O O . ARG A 1 112 ? 15.247 -11.588 -8.690 1.00 77.31 112 ARG A O 1
ATOM 931 N N . TYR A 1 113 ? 13.581 -10.079 -8.586 1.00 79.50 113 TYR A N 1
ATOM 932 C CA . TYR A 1 113 ? 12.981 -10.411 -9.878 1.00 79.50 113 TYR A CA 1
ATOM 933 C C . TYR A 1 113 ? 13.943 -10.121 -11.033 1.00 79.50 113 TYR A C 1
ATOM 935 O O . TYR A 1 113 ? 14.162 -10.978 -11.885 1.00 79.50 113 TYR A O 1
ATOM 943 N N . PHE A 1 114 ? 14.581 -8.951 -11.012 1.00 76.44 114 PHE A N 1
ATOM 944 C CA . PHE A 1 114 ? 15.529 -8.549 -12.049 1.00 76.44 114 PHE A CA 1
ATOM 945 C C . PHE A 1 114 ? 16.940 -9.127 -11.870 1.00 76.44 114 PHE A C 1
ATOM 947 O O . PHE A 1 114 ? 17.783 -8.911 -12.737 1.00 76.44 114 PHE A O 1
ATOM 954 N N . LYS A 1 115 ? 17.199 -9.873 -10.781 1.00 73.94 115 LYS A N 1
ATOM 955 C CA . LYS A 1 115 ? 18.520 -10.428 -10.433 1.00 73.94 115 LYS A CA 1
ATOM 956 C C . LYS A 1 115 ? 19.640 -9.383 -10.534 1.00 73.94 115 LYS A C 1
ATOM 958 O O . LYS A 1 115 ? 20.724 -9.692 -11.021 1.00 73.94 115 LYS A O 1
ATOM 963 N N . TRP A 1 116 ? 19.374 -8.145 -10.114 1.00 72.12 116 TRP A N 1
ATOM 964 C CA . TRP A 1 116 ? 20.387 -7.097 -10.182 1.00 72.12 116 TRP A CA 1
ATOM 965 C C . TRP A 1 116 ? 21.536 -7.423 -9.238 1.00 72.12 116 TRP A C 1
ATOM 967 O O . TRP A 1 116 ? 21.339 -7.558 -8.026 1.00 72.12 116 TRP A O 1
ATOM 977 N N . ASP A 1 117 ? 22.723 -7.572 -9.814 1.00 63.53 117 ASP A N 1
ATOM 978 C CA . ASP A 1 117 ? 23.924 -7.878 -9.060 1.00 63.53 117 ASP A CA 1
ATOM 979 C C . ASP A 1 117 ? 24.411 -6.605 -8.364 1.00 63.53 117 ASP A C 1
ATOM 981 O O . ASP A 1 117 ? 24.699 -5.601 -9.016 1.00 63.53 117 ASP A O 1
ATOM 985 N N . ARG A 1 118 ? 24.474 -6.626 -7.028 1.00 60.88 118 ARG A N 1
ATOM 986 C CA . ARG A 1 118 ? 24.814 -5.443 -6.210 1.00 60.88 118 ARG A CA 1
ATOM 987 C C . ARG A 1 118 ? 26.256 -4.965 -6.392 1.00 60.88 118 ARG A C 1
ATOM 989 O O . ARG A 1 118 ? 26.606 -3.919 -5.866 1.00 60.88 118 ARG A O 1
ATOM 996 N N . TYR A 1 119 ? 27.088 -5.750 -7.069 1.00 62.91 119 TYR A N 1
ATOM 997 C CA . TYR A 1 119 ? 28.512 -5.477 -7.256 1.00 62.91 119 TYR A CA 1
ATOM 998 C C . TYR A 1 119 ? 28.849 -4.890 -8.631 1.00 62.91 119 TYR A C 1
ATOM 1000 O O . TYR A 1 119 ? 30.008 -4.571 -8.885 1.00 62.91 119 TYR A O 1
ATOM 1008 N N . SER A 1 120 ? 27.866 -4.750 -9.523 1.00 65.31 120 SER A N 1
ATOM 1009 C CA . SER A 1 120 ? 28.075 -4.190 -10.857 1.00 65.31 120 SER A CA 1
ATOM 1010 C C . SER A 1 120 ? 27.624 -2.728 -10.901 1.00 65.31 120 SER A C 1
ATOM 1012 O O . SER A 1 120 ? 26.439 -2.424 -10.755 1.00 65.31 120 SER A O 1
ATOM 1014 N N . SER A 1 121 ? 28.576 -1.827 -11.155 1.00 64.38 121 SER A N 1
ATOM 1015 C CA . SER A 1 121 ? 28.363 -0.373 -11.228 1.00 64.38 121 SER A CA 1
ATOM 1016 C C . SER A 1 121 ? 27.379 0.060 -12.321 1.00 64.38 121 SER A C 1
ATOM 1018 O O . SER A 1 121 ? 26.776 1.127 -12.218 1.00 64.38 121 SER A O 1
ATOM 1020 N N . ASP A 1 122 ? 27.168 -0.764 -13.353 1.00 66.06 122 ASP A N 1
ATOM 1021 C CA . ASP A 1 122 ? 26.241 -0.467 -14.456 1.00 66.06 122 ASP A CA 1
ATOM 1022 C C . ASP A 1 122 ? 24.770 -0.484 -14.016 1.00 66.06 122 ASP A C 1
ATOM 1024 O O . ASP A 1 122 ? 23.912 0.166 -14.627 1.00 66.06 122 ASP A O 1
ATOM 1028 N N . TYR A 1 123 ? 24.458 -1.219 -12.945 1.00 66.38 123 TYR A N 1
ATOM 1029 C CA . TYR A 1 123 ? 23.095 -1.344 -12.439 1.00 66.38 123 TYR A CA 1
ATOM 1030 C C . TYR A 1 123 ? 22.781 -0.363 -11.309 1.00 66.38 123 TYR A C 1
ATOM 1032 O O . TYR A 1 123 ? 21.600 -0.116 -11.069 1.00 66.38 123 TYR A O 1
ATOM 1040 N N . ASP A 1 124 ? 23.776 0.266 -10.677 1.00 70.88 124 ASP A N 1
ATOM 1041 C CA . ASP A 1 124 ? 23.564 1.158 -9.528 1.00 70.88 124 ASP A CA 1
ATOM 1042 C C . ASP A 1 124 ? 22.658 2.347 -9.861 1.00 70.88 124 ASP A C 1
ATOM 1044 O O . ASP A 1 124 ? 21.699 2.623 -9.137 1.00 70.88 124 ASP A O 1
ATOM 1048 N N . ALA A 1 125 ? 22.880 3.003 -11.004 1.00 77.56 125 ALA A N 1
ATOM 1049 C CA . ALA A 1 125 ? 22.033 4.115 -11.438 1.00 77.56 125 ALA A CA 1
ATOM 1050 C C . ALA A 1 125 ? 20.583 3.668 -11.710 1.00 77.56 125 ALA A C 1
ATOM 1052 O O . ALA A 1 125 ? 19.632 4.362 -11.349 1.00 77.56 125 ALA A O 1
ATOM 1053 N N . ARG A 1 126 ? 20.389 2.481 -12.301 1.00 78.00 126 ARG A N 1
ATOM 1054 C CA . ARG A 1 126 ? 19.052 1.932 -12.595 1.00 78.00 126 ARG A CA 1
ATOM 1055 C C . ARG A 1 126 ? 18.321 1.531 -11.318 1.00 78.00 126 ARG A C 1
ATOM 1057 O O . ARG A 1 126 ? 17.148 1.861 -11.157 1.00 78.00 126 ARG A O 1
ATOM 1064 N N . ILE A 1 127 ? 19.022 0.864 -10.401 1.00 78.88 127 ILE A N 1
ATOM 1065 C CA . ILE A 1 127 ? 18.504 0.500 -9.081 1.00 78.88 127 ILE A CA 1
ATOM 1066 C C . ILE A 1 127 ? 18.098 1.770 -8.338 1.00 78.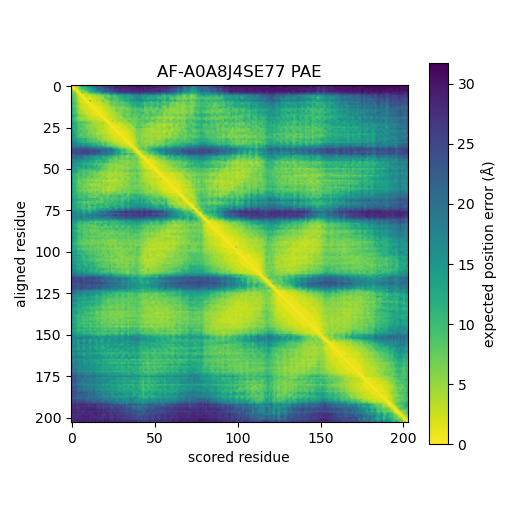88 127 ILE A C 1
ATOM 1068 O O . ILE A 1 127 ? 16.983 1.834 -7.826 1.00 78.88 127 ILE A O 1
ATOM 1072 N N . PHE A 1 128 ? 18.949 2.800 -8.330 1.00 82.69 128 PHE A N 1
ATOM 1073 C CA . PHE A 1 128 ? 18.657 4.072 -7.678 1.00 82.69 128 PHE A CA 1
ATOM 1074 C C . PHE A 1 128 ? 17.362 4.697 -8.209 1.00 82.69 128 PHE A C 1
ATOM 1076 O O . PHE A 1 128 ? 16.435 4.911 -7.427 1.00 82.69 128 PHE A O 1
ATOM 1083 N N . VAL A 1 129 ? 17.243 4.884 -9.529 1.00 84.62 129 VAL A N 1
ATOM 1084 C CA . VAL A 1 129 ? 16.044 5.459 -10.168 1.00 84.62 129 VAL A CA 1
ATOM 1085 C C . VAL A 1 129 ? 14.784 4.649 -9.845 1.00 84.62 129 VAL A C 1
ATOM 1087 O O . VAL A 1 129 ? 13.728 5.213 -9.547 1.00 84.62 129 VAL A O 1
ATOM 1090 N N . ILE A 1 130 ? 14.880 3.318 -9.840 1.00 83.50 130 ILE A N 1
ATOM 1091 C CA . ILE A 1 130 ? 13.740 2.449 -9.533 1.00 83.50 130 ILE A CA 1
ATOM 1092 C C . ILE A 1 130 ? 13.378 2.520 -8.043 1.00 83.50 130 ILE A C 1
ATOM 1094 O O . ILE A 1 130 ? 12.207 2.616 -7.688 1.00 83.50 130 ILE A O 1
ATOM 1098 N N . THR A 1 131 ? 14.357 2.552 -7.140 1.00 84.62 131 THR A N 1
ATOM 1099 C CA . THR A 1 131 ? 14.067 2.726 -5.709 1.00 84.62 131 THR A CA 1
ATOM 1100 C C . THR A 1 131 ? 13.477 4.096 -5.384 1.00 84.62 131 THR A C 1
ATOM 1102 O O . THR A 1 131 ? 12.627 4.189 -4.496 1.00 84.62 131 THR A O 1
ATOM 1105 N N . GLU A 1 132 ? 13.892 5.146 -6.092 1.00 84.44 132 GLU A N 1
ATOM 1106 C CA . GLU A 1 132 ? 13.381 6.503 -5.904 1.00 84.44 132 GLU A CA 1
ATOM 1107 C C . GLU A 1 132 ? 11.962 6.658 -6.464 1.00 84.44 132 GLU A C 1
ATOM 1109 O O . GLU A 1 132 ? 11.097 7.243 -5.819 1.00 84.44 132 GLU A O 1
ATOM 1114 N N . SER A 1 133 ? 11.664 6.035 -7.604 1.00 84.19 133 SER A N 1
ATOM 1115 C CA . SER A 1 133 ? 10.295 6.001 -8.135 1.00 84.19 133 SER A CA 1
ATOM 1116 C C . SER A 1 133 ? 9.339 5.213 -7.232 1.00 84.19 133 SER A C 1
ATOM 1118 O O . SER A 1 133 ? 8.236 5.685 -6.961 1.00 84.19 133 SER A O 1
ATOM 1120 N N . ILE A 1 134 ? 9.760 4.077 -6.656 1.00 87.00 134 ILE A N 1
ATOM 1121 C CA . ILE A 1 134 ? 8.950 3.359 -5.651 1.00 87.00 134 ILE A CA 1
ATOM 1122 C C . ILE A 1 134 ? 8.716 4.234 -4.411 1.00 87.00 134 ILE A C 1
ATOM 1124 O O . ILE A 1 134 ? 7.610 4.243 -3.869 1.00 87.00 134 ILE A O 1
ATOM 1128 N N . LYS A 1 135 ? 9.739 4.976 -3.955 1.00 84.00 135 LYS A N 1
ATOM 1129 C CA . LYS A 1 135 ? 9.605 5.938 -2.848 1.00 84.00 135 LYS A CA 1
ATOM 1130 C C . LYS A 1 135 ? 8.544 6.982 -3.146 1.00 84.00 135 LYS A C 1
ATOM 1132 O O . LYS A 1 135 ? 7.661 7.176 -2.316 1.00 84.00 135 LYS A O 1
ATOM 1137 N N . PHE A 1 136 ? 8.626 7.610 -4.314 1.00 85.00 136 PHE A N 1
ATOM 1138 C CA . PHE A 1 136 ? 7.676 8.623 -4.749 1.00 85.00 136 PHE A CA 1
ATOM 1139 C C . PHE A 1 136 ? 6.242 8.079 -4.748 1.00 85.00 136 PHE A C 1
ATOM 1141 O O . PHE A 1 136 ? 5.371 8.658 -4.105 1.00 85.00 136 PHE A O 1
ATOM 1148 N N . VAL A 1 137 ? 6.013 6.910 -5.357 1.00 86.31 137 VAL A N 1
ATOM 1149 C CA . VAL A 1 137 ? 4.687 6.270 -5.381 1.00 86.31 137 VAL A CA 1
ATOM 1150 C C . VAL A 1 137 ? 4.188 5.949 -3.968 1.00 86.31 137 VAL A C 1
ATOM 1152 O O . VAL A 1 137 ? 3.029 6.208 -3.658 1.00 86.31 137 VAL A O 1
ATOM 1155 N N . CYS A 1 138 ? 5.048 5.444 -3.078 1.00 85.75 138 CYS A N 1
ATOM 1156 C CA . CYS A 1 138 ? 4.652 5.168 -1.692 1.00 85.75 138 CYS A CA 1
ATOM 1157 C C . CYS A 1 138 ? 4.273 6.444 -0.928 1.00 85.75 138 CYS A C 1
ATOM 1159 O O . CYS A 1 138 ? 3.305 6.430 -0.177 1.00 85.75 138 CYS A O 1
ATOM 1161 N N . VAL A 1 139 ? 5.003 7.548 -1.118 1.00 84.81 139 VAL A N 1
ATOM 1162 C CA . VAL A 1 139 ? 4.668 8.843 -0.497 1.00 84.81 139 VAL A CA 1
ATOM 1163 C C . VAL A 1 139 ? 3.319 9.345 -0.999 1.00 84.81 139 VAL A C 1
ATOM 1165 O O . VAL A 1 139 ? 2.492 9.781 -0.203 1.00 84.81 139 VAL A O 1
ATOM 1168 N N . VAL A 1 140 ? 3.076 9.234 -2.303 1.00 85.00 140 VAL A N 1
ATOM 1169 C CA . VAL A 1 140 ? 1.800 9.597 -2.917 1.00 85.00 140 VAL A CA 1
ATOM 1170 C C . VAL A 1 140 ? 0.652 8.772 -2.317 1.00 85.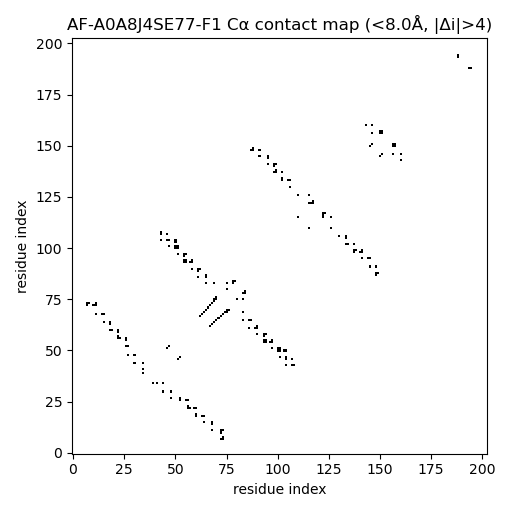00 140 VAL A C 1
ATOM 1172 O O . VAL A 1 140 ? -0.355 9.352 -1.923 1.00 85.00 140 VAL A O 1
ATOM 1175 N N . LEU A 1 141 ? 0.819 7.454 -2.153 1.00 85.06 141 LEU A N 1
ATOM 1176 C CA . LEU A 1 141 ? -0.175 6.593 -1.496 1.00 85.06 141 LEU A CA 1
ATOM 1177 C C . LEU A 1 141 ? -0.415 6.979 -0.031 1.00 85.06 141 LEU A C 1
ATOM 1179 O O . LEU A 1 141 ? -1.564 7.101 0.377 1.00 85.06 141 LEU A O 1
ATOM 1183 N N . ILE A 1 142 ? 0.642 7.241 0.741 1.00 85.62 142 ILE A N 1
ATOM 1184 C CA . ILE A 1 142 ? 0.517 7.693 2.136 1.00 85.62 142 ILE A CA 1
ATOM 1185 C C . ILE A 1 142 ? -0.262 9.012 2.214 1.00 85.62 142 ILE A C 1
ATOM 1187 O O . ILE A 1 142 ? -1.109 9.180 3.090 1.00 85.62 142 ILE A O 1
ATOM 1191 N N . LEU A 1 143 ? -0.014 9.944 1.288 1.00 83.44 143 LEU A N 1
ATOM 1192 C CA . LEU A 1 143 ? -0.787 11.180 1.203 1.00 83.44 143 LEU A CA 1
ATOM 1193 C C . LEU A 1 143 ? -2.264 10.877 0.921 1.00 83.44 143 LEU A C 1
ATOM 1195 O O . LEU A 1 143 ? -3.109 11.382 1.660 1.00 83.44 143 LEU A O 1
ATOM 1199 N N . VAL A 1 144 ? -2.590 10.015 -0.058 1.00 82.94 144 VAL A N 1
ATOM 1200 C CA . VAL A 1 144 ? -3.986 9.575 -0.291 1.00 82.94 144 VAL A CA 1
ATOM 1201 C C . VAL A 1 144 ? -4.611 9.072 1.006 1.00 82.94 144 VAL A C 1
ATOM 1203 O O . VAL A 1 144 ? -5.709 9.497 1.356 1.00 82.94 144 VAL A O 1
ATOM 1206 N N . GLU A 1 145 ? -3.923 8.177 1.715 1.00 81.94 145 GLU A N 1
ATOM 1207 C CA . GLU A 1 145 ? -4.433 7.536 2.926 1.00 81.94 145 GLU A CA 1
ATOM 1208 C C . GLU A 1 145 ? -4.729 8.551 4.025 1.00 81.94 145 GLU A C 1
ATOM 1210 O O . GLU A 1 145 ? -5.835 8.568 4.563 1.00 81.94 145 GLU A O 1
ATOM 1215 N N . ILE A 1 146 ? -3.781 9.444 4.315 1.00 82.50 146 ILE A N 1
ATOM 1216 C CA . ILE A 1 146 ? -3.962 10.509 5.307 1.00 82.50 146 ILE A CA 1
ATOM 1217 C C . ILE A 1 146 ? -5.164 11.373 4.915 1.00 82.50 146 ILE A C 1
ATOM 1219 O O . ILE A 1 146 ? -6.068 11.596 5.722 1.00 82.50 146 ILE A O 1
ATOM 1223 N N . PHE A 1 147 ? -5.241 11.820 3.664 1.00 79.06 147 PHE A N 1
ATOM 1224 C CA . PHE A 1 147 ? -6.350 12.666 3.242 1.00 79.06 147 PHE A CA 1
ATOM 1225 C C . PHE A 1 147 ? -7.707 11.953 3.296 1.00 79.06 147 PHE A C 1
ATOM 1227 O O . PHE A 1 147 ? -8.689 12.535 3.762 1.00 79.06 147 PHE A O 1
ATOM 1234 N N . TYR A 1 148 ? -7.771 10.690 2.878 1.00 76.81 148 TYR A N 1
ATOM 1235 C CA . TYR A 1 148 ? -8.993 9.891 2.924 1.00 76.81 148 TYR A CA 1
ATOM 1236 C C . TYR A 1 148 ? -9.450 9.607 4.360 1.00 76.81 148 TYR A C 1
ATOM 1238 O O . TYR A 1 148 ? -10.642 9.490 4.636 1.00 76.81 148 TYR A O 1
ATOM 1246 N N . ILE A 1 149 ? -8.520 9.500 5.305 1.00 75.94 149 ILE A N 1
ATOM 1247 C CA . ILE A 1 149 ? -8.845 9.218 6.703 1.00 75.94 149 ILE A CA 1
ATOM 1248 C C . ILE A 1 149 ? -9.313 10.484 7.422 1.00 75.94 149 ILE A C 1
ATOM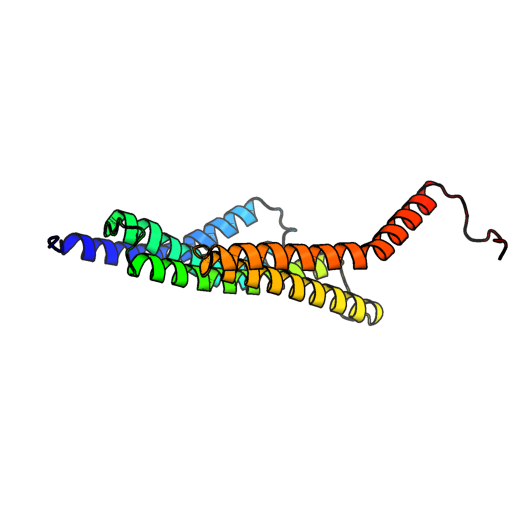 1250 O O . ILE A 1 149 ? -10.338 10.444 8.104 1.00 75.94 149 ILE A O 1
ATOM 1254 N N . PHE A 1 150 ? -8.586 11.593 7.269 1.00 72.56 150 PHE A N 1
ATOM 1255 C CA . PHE A 1 150 ? -8.805 12.811 8.056 1.00 72.56 150 PHE A CA 1
ATOM 1256 C C . PHE A 1 150 ? -9.765 13.807 7.399 1.00 72.56 150 PHE A C 1
ATOM 1258 O O . PHE A 1 150 ? -10.480 14.520 8.098 1.00 72.56 150 PHE A O 1
ATOM 1265 N N . PHE A 1 151 ? -9.823 13.857 6.066 1.00 72.44 151 PHE A N 1
ATOM 1266 C CA . PHE A 1 151 ? -10.504 14.936 5.346 1.00 72.44 151 PHE A CA 1
ATOM 1267 C C . PHE A 1 151 ? -11.690 14.480 4.486 1.00 72.44 151 PHE A C 1
ATOM 1269 O O . PHE A 1 151 ? -12.285 15.310 3.799 1.00 72.44 151 PHE A O 1
ATOM 1276 N N . LEU A 1 152 ? -12.105 13.206 4.567 1.00 68.81 152 LEU A N 1
ATOM 1277 C CA . LEU A 1 152 ? -13.246 12.667 3.803 1.00 68.81 152 LEU A CA 1
ATOM 1278 C C . LEU A 1 152 ? -14.536 13.475 3.985 1.00 68.81 152 LEU A C 1
ATOM 1280 O O . LEU A 1 152 ? -15.323 13.616 3.052 1.00 68.81 152 LEU A O 1
ATOM 1284 N N . SER A 1 153 ? -14.749 13.995 5.197 1.00 68.06 153 SER A N 1
ATOM 1285 C CA . SER A 1 153 ? -15.954 14.749 5.549 1.00 68.06 153 SER A CA 1
ATOM 1286 C C . SER A 1 153 ? -15.976 16.158 4.955 1.00 68.06 153 SER A C 1
ATOM 1288 O O . SER A 1 153 ? -17.026 16.797 4.961 1.00 68.06 153 SER A O 1
ATOM 1290 N N . ASN A 1 154 ? -14.841 16.670 4.472 1.00 77.19 154 ASN A N 1
ATOM 1291 C CA . ASN A 1 154 ? -14.746 18.020 3.944 1.00 77.19 154 ASN A CA 1
ATOM 1292 C C . ASN A 1 154 ? -14.773 17.992 2.410 1.00 77.19 154 ASN A C 1
ATOM 1294 O O . ASN A 1 154 ? -13.806 17.603 1.751 1.00 77.19 154 ASN A O 1
ATOM 1298 N N . THR A 1 155 ? -15.885 18.458 1.840 1.00 78.25 155 THR A N 1
ATOM 1299 C CA . THR A 1 155 ? -16.105 18.518 0.390 1.00 78.25 155 THR A CA 1
ATOM 1300 C C . THR A 1 155 ? -14.994 19.275 -0.344 1.00 78.25 155 THR A C 1
ATOM 1302 O O . THR A 1 155 ? -14.589 18.851 -1.424 1.00 78.25 155 THR A O 1
ATOM 1305 N N . PHE A 1 156 ? -14.455 20.349 0.245 1.00 79.12 156 PHE A N 1
ATOM 1306 C CA . PHE A 1 156 ? -13.379 21.139 -0.359 1.00 79.12 156 PHE A CA 1
ATOM 1307 C C . PHE A 1 156 ? -12.073 20.343 -0.461 1.00 79.12 156 PHE A C 1
ATOM 1309 O O . PHE A 1 156 ? -11.458 20.288 -1.524 1.00 79.12 156 PHE A O 1
ATOM 1316 N N . MET A 1 157 ? -11.686 19.653 0.615 1.00 77.44 157 MET A N 1
ATOM 1317 C CA . MET A 1 157 ? -10.469 18.834 0.632 1.00 77.44 157 MET A CA 1
ATOM 1318 C C . MET A 1 157 ? -10.565 17.636 -0.309 1.00 77.44 157 MET A C 1
ATOM 1320 O O . MET A 1 157 ? -9.580 17.276 -0.949 1.00 77.44 157 MET A O 1
ATOM 1324 N N . ARG A 1 158 ? -11.760 17.052 -0.455 1.00 77.88 158 ARG A N 1
ATOM 1325 C CA . ARG A 1 158 ? -12.000 15.987 -1.434 1.00 77.88 158 ARG A CA 1
ATOM 1326 C C . ARG A 1 158 ? -11.784 16.472 -2.868 1.00 77.88 158 ARG A C 1
ATOM 1328 O O . ARG A 1 158 ? -11.150 15.772 -3.650 1.00 77.88 158 ARG A O 1
ATOM 1335 N N . ILE A 1 159 ? -12.293 17.659 -3.210 1.00 82.06 159 ILE A N 1
ATOM 1336 C CA . ILE A 1 159 ? -12.090 18.260 -4.537 1.00 82.06 159 ILE A CA 1
ATOM 1337 C C . ILE A 1 159 ? -10.602 18.542 -4.765 1.00 82.06 159 ILE A C 1
ATOM 1339 O O . ILE A 1 159 ? -10.070 18.168 -5.807 1.00 82.06 159 ILE A O 1
ATOM 1343 N N . LEU A 1 160 ? -9.920 19.137 -3.782 1.00 82.81 160 LEU A N 1
ATOM 1344 C CA . LEU A 1 160 ? -8.492 19.446 -3.869 1.00 82.81 160 LEU A CA 1
ATOM 1345 C C . LEU A 1 160 ? -7.658 18.180 -4.086 1.00 82.81 160 LEU A C 1
ATOM 1347 O O . LEU A 1 160 ? -6.781 18.174 -4.943 1.00 82.81 160 LEU A O 1
ATOM 1351 N N . LEU A 1 161 ? -7.979 17.092 -3.380 1.00 81.44 161 LEU A N 1
ATOM 1352 C CA . LEU A 1 161 ? -7.323 15.806 -3.575 1.00 81.44 161 LEU A CA 1
ATOM 1353 C C . LEU A 1 161 ? -7.493 15.309 -5.010 1.00 81.44 161 LEU A C 1
ATOM 1355 O O . LEU A 1 161 ? -6.500 15.049 -5.678 1.00 81.44 161 LEU A O 1
ATOM 1359 N N . VAL A 1 162 ? -8.727 15.223 -5.511 1.00 82.56 162 VAL A N 1
ATOM 1360 C CA . VAL A 1 162 ? -8.989 14.731 -6.874 1.00 82.56 162 VAL A CA 1
ATOM 1361 C C . VAL A 1 162 ? -8.254 15.575 -7.916 1.00 82.56 162 VAL A C 1
ATOM 1363 O O . VAL A 1 162 ? -7.598 15.022 -8.792 1.00 82.56 162 VAL A O 1
ATOM 1366 N N . VAL A 1 163 ? -8.295 16.903 -7.792 1.00 85.69 163 VAL A N 1
ATOM 1367 C CA . VAL A 1 163 ? -7.590 17.817 -8.705 1.00 85.69 163 VAL A CA 1
ATOM 1368 C C . VAL A 1 163 ? -6.067 17.664 -8.588 1.00 85.69 163 VAL A C 1
ATOM 1370 O O . VAL A 1 163 ? -5.365 17.650 -9.599 1.00 85.69 163 VAL A O 1
ATOM 1373 N N . GLY A 1 164 ? -5.540 17.495 -7.374 1.00 85.25 164 GLY A N 1
ATOM 1374 C CA . GLY A 1 164 ? -4.118 17.261 -7.126 1.00 85.25 164 GLY A CA 1
ATOM 1375 C C . GLY A 1 164 ? -3.630 15.953 -7.749 1.00 85.25 164 GLY A C 1
ATOM 1376 O O . GLY A 1 164 ? -2.637 15.947 -8.470 1.00 85.25 164 GLY A O 1
ATOM 1377 N N . PHE A 1 165 ? -4.367 14.859 -7.563 1.00 84.25 165 PHE A N 1
ATOM 1378 C CA . PHE A 1 165 ? -4.041 13.571 -8.178 1.00 84.25 165 PHE A CA 1
ATOM 1379 C C . PHE A 1 165 ? -4.120 13.623 -9.697 1.00 84.25 165 PHE A C 1
ATOM 1381 O O . PHE A 1 165 ? -3.189 13.185 -10.367 1.00 84.25 165 PHE A O 1
ATOM 1388 N N . LEU A 1 166 ? -5.179 14.227 -10.232 1.00 86.19 166 LEU A N 1
ATOM 1389 C CA . LEU A 1 166 ? -5.372 14.351 -11.672 1.00 86.19 166 LEU A CA 1
ATOM 1390 C C . LEU A 1 166 ? -4.279 15.218 -12.311 1.00 86.19 166 LEU A C 1
ATOM 1392 O O . LEU A 1 166 ? -3.811 14.905 -13.400 1.00 86.19 166 LEU A O 1
ATOM 1396 N N . SER A 1 167 ? -3.808 16.265 -11.626 1.00 87.38 167 SER A N 1
ATOM 1397 C CA . SER A 1 167 ? -2.691 17.077 -12.123 1.00 87.38 167 SER A CA 1
ATOM 1398 C C . SER A 1 167 ? -1.356 16.323 -12.103 1.00 87.38 167 SER A C 1
ATOM 1400 O O . SER A 1 167 ? -0.626 16.377 -13.092 1.00 87.38 167 SER A O 1
ATOM 1402 N N . ILE A 1 168 ? -1.053 15.562 -11.04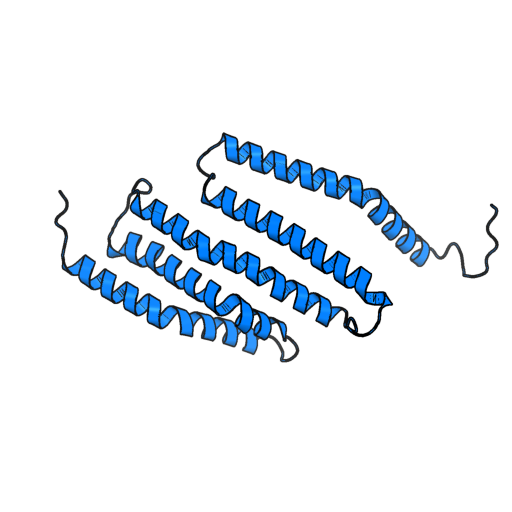3 1.00 86.94 168 ILE A N 1
ATOM 1403 C CA . ILE A 1 168 ? 0.142 14.700 -10.985 1.00 86.94 168 ILE A CA 1
ATOM 1404 C C . ILE A 1 168 ? 0.091 13.627 -12.079 1.00 86.94 168 ILE A C 1
ATOM 1406 O O . ILE A 1 168 ? 1.089 13.397 -12.763 1.00 86.94 168 ILE A O 1
ATOM 1410 N N . GLU A 1 169 ? -1.063 12.991 -12.274 1.00 84.75 169 GLU A N 1
ATOM 1411 C CA . GLU A 1 169 ? -1.267 11.976 -13.307 1.00 84.75 169 GLU A CA 1
ATOM 1412 C C . GLU A 1 169 ? -1.097 12.566 -14.711 1.00 84.75 169 GLU A C 1
ATOM 1414 O O . GLU A 1 169 ? -0.382 12.000 -15.538 1.00 84.75 169 GLU A O 1
ATOM 1419 N N . LEU A 1 170 ? -1.658 13.750 -14.966 1.00 88.25 170 LEU A N 1
ATOM 1420 C CA . LEU A 1 170 ? -1.500 14.447 -16.240 1.00 88.25 170 LEU A CA 1
ATOM 1421 C C . LEU A 1 170 ? -0.028 14.782 -16.520 1.00 88.25 170 LEU A C 1
ATOM 1423 O O . LEU A 1 170 ? 0.453 14.552 -17.628 1.00 88.25 170 LEU A O 1
ATOM 1427 N N . VAL A 1 171 ? 0.716 15.260 -15.518 1.00 87.69 171 VAL A N 1
ATOM 1428 C CA . VAL A 1 171 ? 2.163 15.502 -15.643 1.00 87.69 171 VAL A CA 1
ATOM 1429 C C . VAL A 1 171 ? 2.917 14.199 -15.918 1.00 87.69 171 VAL A C 1
ATOM 1431 O O . VAL A 1 171 ? 3.807 14.176 -16.772 1.00 87.69 171 VAL A O 1
ATOM 1434 N N . ALA A 1 172 ? 2.560 13.101 -15.250 1.00 84.25 172 ALA A N 1
ATOM 1435 C CA . ALA A 1 172 ? 3.173 11.794 -15.479 1.00 84.25 172 ALA A CA 1
ATOM 1436 C C . ALA A 1 172 ? 2.911 11.273 -16.904 1.00 84.25 172 ALA A C 1
ATOM 1438 O O . ALA A 1 172 ? 3.832 10.790 -17.560 1.00 84.25 172 ALA A O 1
ATOM 1439 N N . ILE A 1 173 ? 1.689 11.430 -17.419 1.00 86.50 173 ILE A N 1
ATOM 1440 C CA . ILE A 1 173 ? 1.326 11.037 -18.787 1.00 86.50 173 ILE A CA 1
ATOM 1441 C C . ILE A 1 173 ? 2.071 11.899 -19.809 1.00 86.50 173 ILE A C 1
ATOM 1443 O O . ILE A 1 173 ? 2.667 11.365 -20.743 1.00 86.50 173 ILE A O 1
ATOM 1447 N N . LEU A 1 174 ? 2.079 13.223 -19.630 1.00 88.19 174 LEU A N 1
ATOM 1448 C CA . LEU A 1 174 ? 2.729 14.147 -20.562 1.00 88.19 174 LEU A CA 1
ATOM 1449 C C . LEU A 1 174 ? 4.251 13.964 -20.588 1.00 88.19 174 LEU A C 1
ATOM 1451 O O . LEU A 1 174 ? 4.846 13.934 -21.663 1.00 88.19 174 LEU A O 1
ATOM 1455 N N . SER A 1 175 ? 4.882 13.792 -19.424 1.00 86.19 175 SER A N 1
ATOM 1456 C CA . SER A 1 175 ? 6.324 13.519 -19.338 1.00 86.19 175 SER A CA 1
ATOM 1457 C C . SER A 1 175 ? 6.687 12.123 -19.856 1.00 86.19 175 SER A C 1
ATOM 1459 O O . SER A 1 175 ? 7.712 11.953 -20.518 1.00 86.19 175 SER A O 1
ATOM 1461 N N . GLY A 1 176 ? 5.829 11.127 -19.617 1.00 84.62 176 GLY A N 1
ATOM 1462 C CA . GLY A 1 176 ? 6.007 9.754 -20.085 1.00 84.62 176 GLY A CA 1
ATOM 1463 C C . GLY A 1 176 ? 5.711 9.551 -21.571 1.00 84.62 176 GLY A C 1
ATOM 1464 O O . GLY A 1 176 ? 6.194 8.578 -22.149 1.00 84.62 176 GLY A O 1
ATOM 1465 N N . PHE A 1 177 ? 4.969 10.458 -22.214 1.00 87.06 177 PHE A N 1
ATOM 1466 C CA . PHE A 1 177 ? 4.516 10.307 -23.598 1.00 87.06 177 PHE A CA 1
ATOM 1467 C C . PHE A 1 177 ? 5.672 10.074 -24.573 1.00 87.06 177 PHE A C 1
ATOM 1469 O O . PHE A 1 177 ? 5.634 9.133 -25.364 1.00 87.06 177 PHE A O 1
ATOM 1476 N N . THR A 1 178 ? 6.733 10.878 -24.488 1.00 84.12 178 THR A N 1
ATOM 1477 C CA . THR A 1 178 ? 7.900 10.743 -25.371 1.00 84.12 178 THR A CA 1
ATOM 1478 C C . THR A 1 178 ? 8.614 9.409 -25.157 1.00 84.12 178 THR A C 1
ATOM 1480 O O . THR A 1 178 ? 8.996 8.748 -26.120 1.00 84.12 178 THR A O 1
ATOM 1483 N N . VAL A 1 179 ? 8.749 8.968 -23.902 1.00 85.12 179 VAL A N 1
ATOM 1484 C CA . VAL A 1 179 ? 9.390 7.689 -23.564 1.00 85.12 179 VAL A CA 1
ATOM 1485 C C . VAL A 1 179 ? 8.556 6.518 -24.082 1.00 85.12 179 VAL A C 1
ATOM 1487 O O . VAL A 1 179 ? 9.084 5.650 -24.773 1.00 85.12 179 VAL A O 1
ATOM 1490 N N . LEU A 1 180 ? 7.248 6.516 -23.815 1.00 84.88 180 LEU A N 1
ATOM 1491 C CA . LEU A 1 180 ? 6.326 5.473 -24.266 1.00 84.88 180 LEU A CA 1
ATOM 1492 C C . LEU A 1 180 ? 6.241 5.412 -25.790 1.00 84.88 180 LEU A C 1
ATOM 1494 O O . LEU A 1 180 ? 6.282 4.322 -26.356 1.00 84.88 180 LEU A O 1
ATOM 1498 N N . LYS A 1 181 ? 6.198 6.567 -26.464 1.00 87.69 181 LYS A N 1
ATOM 1499 C CA . LYS A 1 181 ? 6.234 6.646 -27.927 1.00 87.69 181 LYS A CA 1
ATOM 1500 C C . LYS A 1 181 ? 7.515 6.025 -28.481 1.00 87.69 181 LYS A C 1
ATOM 1502 O O . LYS A 1 181 ? 7.443 5.245 -29.428 1.00 87.69 181 LYS A O 1
ATOM 1507 N N . ASN A 1 182 ? 8.670 6.326 -27.889 1.00 88.25 182 ASN A N 1
ATOM 1508 C CA . ASN A 1 182 ? 9.952 5.773 -28.326 1.00 88.25 182 ASN A CA 1
ATOM 1509 C C . ASN A 1 182 ? 10.031 4.258 -28.099 1.00 88.25 182 ASN A C 1
ATOM 1511 O O . ASN A 1 182 ? 10.467 3.536 -28.991 1.00 88.25 182 ASN A O 1
ATOM 1515 N N . VAL A 1 183 ? 9.558 3.765 -26.950 1.00 87.38 183 VAL A N 1
ATOM 1516 C CA . VAL A 1 183 ? 9.498 2.325 -26.656 1.00 87.38 183 VAL A CA 1
ATOM 1517 C C . VAL A 1 183 ? 8.556 1.610 -27.624 1.00 87.38 183 VAL A C 1
ATOM 1519 O O . VAL A 1 183 ? 8.940 0.597 -28.200 1.00 87.38 183 VAL A O 1
ATOM 1522 N N . ALA A 1 184 ? 7.356 2.147 -27.858 1.00 87.31 184 ALA A N 1
ATOM 1523 C CA . ALA A 1 184 ? 6.385 1.568 -28.786 1.00 87.31 184 ALA A CA 1
ATOM 1524 C C . ALA A 1 184 ? 6.905 1.561 -30.230 1.00 87.31 184 ALA A C 1
ATOM 1526 O O . ALA A 1 184 ? 6.765 0.561 -30.930 1.00 87.31 184 ALA A O 1
ATOM 1527 N N . THR A 1 185 ? 7.559 2.644 -30.657 1.00 87.62 185 THR A N 1
ATOM 1528 C CA . THR A 1 185 ? 8.189 2.727 -31.981 1.00 87.62 185 THR A CA 1
ATOM 1529 C C . THR A 1 185 ? 9.332 1.720 -32.095 1.00 87.62 185 THR A C 1
ATOM 1531 O O . THR A 1 185 ? 9.394 0.994 -33.077 1.00 87.62 185 THR A O 1
ATOM 1534 N N . GLY A 1 186 ? 10.197 1.603 -31.081 1.00 83.19 186 GLY A N 1
ATOM 1535 C CA . GLY A 1 186 ? 11.270 0.604 -31.057 1.00 83.19 186 GLY A CA 1
ATOM 1536 C C . GLY A 1 186 ? 10.744 -0.833 -31.105 1.00 83.19 186 GLY A C 1
ATOM 1537 O O . GLY A 1 186 ? 11.266 -1.657 -31.852 1.00 83.19 186 GLY A O 1
ATOM 1538 N N . LEU A 1 187 ? 9.664 -1.119 -30.373 1.00 87.06 187 LEU A N 1
ATOM 1539 C CA . LEU A 1 187 ? 8.989 -2.415 -30.406 1.00 87.06 187 LEU A CA 1
ATOM 1540 C C . LEU A 1 187 ? 8.413 -2.701 -31.800 1.00 87.06 187 LEU A C 1
ATOM 1542 O O . LEU A 1 187 ? 8.615 -3.782 -32.342 1.00 87.06 187 LEU A O 1
ATOM 1546 N N . PHE A 1 188 ? 7.746 -1.715 -32.407 1.00 87.75 188 PHE A N 1
ATOM 1547 C CA . PHE A 1 188 ? 7.191 -1.830 -33.755 1.00 87.75 188 PHE A CA 1
ATOM 1548 C C . PHE A 1 188 ? 8.282 -2.052 -34.805 1.00 87.75 188 PHE A C 1
ATOM 1550 O O . PHE A 1 188 ? 8.144 -2.937 -35.639 1.00 87.75 188 PHE A O 1
ATOM 1557 N N . LEU A 1 189 ? 9.392 -1.313 -34.734 1.00 84.19 189 LEU A N 1
ATOM 1558 C CA . LEU A 1 189 ? 10.548 -1.506 -35.611 1.00 84.19 189 LEU A CA 1
ATOM 1559 C C . LEU A 1 189 ? 11.166 -2.901 -35.437 1.00 84.19 189 LEU A C 1
ATOM 1561 O O . LEU A 1 189 ? 11.580 -3.503 -36.421 1.00 84.19 189 LEU A O 1
ATOM 1565 N N . SER A 1 190 ? 11.183 -3.447 -34.218 1.00 82.50 190 SER A N 1
ATOM 1566 C CA . SER A 1 190 ? 11.654 -4.816 -33.982 1.00 82.50 190 SER A CA 1
ATOM 1567 C C . SER A 1 190 ? 10.745 -5.876 -34.609 1.00 82.50 190 SER A C 1
ATOM 1569 O O . SER A 1 190 ? 11.245 -6.925 -34.996 1.00 82.50 190 SER A O 1
ATOM 1571 N N . PHE A 1 191 ? 9.434 -5.634 -34.694 1.00 81.56 191 PHE A N 1
ATOM 1572 C CA . PHE A 1 191 ? 8.486 -6.563 -35.323 1.00 81.56 191 PHE A CA 1
ATOM 1573 C C . PHE A 1 191 ? 8.389 -6.391 -36.836 1.00 81.56 191 PHE A C 1
ATOM 1575 O O . PHE A 1 191 ? 8.200 -7.366 -37.556 1.00 81.56 191 PHE A O 1
ATOM 1582 N N . ALA A 1 192 ? 8.494 -5.155 -37.317 1.00 79.81 192 ALA A N 1
ATOM 1583 C CA . ALA A 1 192 ? 8.414 -4.841 -38.734 1.00 79.81 192 ALA A CA 1
ATOM 1584 C C . ALA A 1 192 ? 9.741 -5.099 -39.475 1.00 79.81 192 ALA A C 1
ATOM 1586 O O . ALA A 1 192 ? 9.739 -5.043 -40.700 1.00 79.81 192 ALA A O 1
ATOM 1587 N N . GLU A 1 193 ? 10.851 -5.334 -38.749 1.00 72.75 193 GLU A N 1
ATOM 1588 C CA . GLU A 1 193 ? 12.232 -5.463 -39.259 1.00 72.75 193 GLU A CA 1
ATOM 1589 C C . GLU A 1 193 ? 12.542 -4.568 -40.483 1.00 72.75 193 GLU A C 1
ATOM 1591 O O . GLU A 1 193 ? 13.084 -5.054 -41.478 1.00 72.75 193 GLU A O 1
ATOM 1596 N N . PRO A 1 194 ? 12.229 -3.257 -40.478 1.00 65.62 194 PRO A N 1
ATOM 1597 C CA . PRO A 1 194 ? 12.475 -2.448 -41.664 1.00 65.62 194 PRO A CA 1
ATOM 1598 C C . PRO A 1 194 ? 13.980 -2.252 -41.908 1.00 65.62 194 PRO A C 1
ATOM 1600 O O . PRO A 1 194 ? 14.386 -2.072 -43.053 1.00 65.62 194 PRO A O 1
ATOM 1603 N N . PHE A 1 195 ? 14.812 -2.350 -40.856 1.00 64.62 195 PHE A N 1
ATOM 1604 C CA . PHE A 1 195 ? 16.270 -2.190 -40.906 1.00 64.62 195 PHE A CA 1
ATOM 1605 C C . PHE A 1 195 ? 16.965 -3.309 -40.138 1.00 64.62 195 PHE A C 1
ATOM 1607 O O . PHE A 1 195 ? 16.600 -3.616 -39.003 1.00 64.62 195 PHE A O 1
ATOM 1614 N N . ARG A 1 196 ? 18.002 -3.888 -40.746 1.00 66.75 196 ARG A N 1
ATOM 1615 C CA . ARG A 1 196 ? 18.905 -4.849 -40.102 1.00 66.75 196 ARG A CA 1
ATOM 1616 C C . ARG A 1 196 ? 20.226 -4.172 -39.774 1.00 66.75 196 ARG A C 1
ATOM 1618 O O . ARG A 1 196 ? 20.664 -3.269 -40.481 1.00 66.75 196 ARG A O 1
ATOM 1625 N N . THR A 1 197 ? 20.873 -4.617 -38.702 1.00 64.12 197 THR A N 1
ATOM 1626 C CA . THR A 1 197 ? 22.200 -4.143 -38.295 1.00 64.12 197 THR A CA 1
ATOM 1627 C C . THR A 1 197 ? 23.172 -4.222 -39.477 1.00 64.12 197 THR A C 1
ATOM 1629 O O . THR A 1 197 ? 23.477 -5.312 -39.951 1.00 64.12 197 THR A O 1
ATOM 1632 N N . GLY A 1 198 ? 23.626 -3.061 -39.966 1.00 61.53 198 GLY A N 1
ATOM 1633 C CA . GLY A 1 198 ? 24.492 -2.938 -41.147 1.00 61.53 198 GLY A CA 1
ATOM 1634 C C . GLY A 1 198 ? 23.851 -2.286 -42.381 1.00 61.53 198 GLY A C 1
ATOM 1635 O O . GLY A 1 198 ? 24.557 -2.066 -43.358 1.00 61.53 198 GLY A O 1
ATOM 1636 N N . SER A 1 199 ? 22.558 -1.945 -42.364 1.00 63.16 199 SER A N 1
ATOM 1637 C CA . SER A 1 199 ? 21.940 -1.161 -43.444 1.00 63.16 199 SER A CA 1
ATOM 1638 C C . SER A 1 199 ? 22.368 0.310 -43.383 1.00 63.16 199 SER A C 1
ATOM 1640 O O . SER A 1 199 ? 22.180 0.958 -42.350 1.00 63.16 199 SER A O 1
ATOM 1642 N N . GLU A 1 200 ? 22.894 0.856 -44.482 1.00 61.28 200 GLU A N 1
ATOM 1643 C CA . GLU A 1 200 ? 23.153 2.293 -44.602 1.00 61.28 200 GLU A CA 1
ATOM 1644 C C . GLU A 1 200 ? 21.835 3.066 -44.659 1.00 61.28 200 GLU A C 1
ATOM 1646 O O . GLU A 1 200 ? 20.948 2.763 -45.458 1.00 61.28 200 GLU A O 1
ATOM 1651 N N . TYR A 1 201 ? 21.712 4.063 -43.786 1.00 63.88 201 TYR A N 1
ATOM 1652 C CA . TYR A 1 201 ? 20.567 4.957 -43.740 1.00 63.88 201 TYR A CA 1
ATOM 1653 C C . TYR A 1 201 ? 20.971 6.334 -44.249 1.00 63.88 201 TYR A C 1
ATOM 1655 O O . TYR A 1 201 ? 21.988 6.886 -43.822 1.00 63.88 201 TYR A O 1
ATOM 1663 N N . GLN A 1 202 ? 20.182 6.879 -45.177 1.00 57.88 202 GLN A N 1
ATOM 1664 C CA . GLN A 1 202 ? 20.399 8.220 -45.708 1.00 57.88 202 GLN A CA 1
ATOM 1665 C C . GLN A 1 202 ? 20.174 9.239 -44.584 1.00 57.88 202 GLN A C 1
ATOM 1667 O O . GLN A 1 202 ? 19.122 9.232 -43.941 1.00 57.88 202 GLN A O 1
ATOM 1672 N N . ARG A 1 203 ? 21.211 10.042 -44.322 1.00 48.53 203 ARG A N 1
ATOM 1673 C CA . ARG A 1 203 ? 21.208 11.136 -43.343 1.00 48.53 203 ARG A CA 1
ATOM 1674 C C . ARG A 1 203 ? 20.175 12.201 -43.678 1.00 48.53 203 ARG A C 1
ATOM 1676 O O . ARG A 1 203 ? 20.081 12.548 -44.876 1.00 48.53 203 ARG A O 1
#

Mean predicted aligned error: 11.46 Å

Foldseek 3Di:
DDPPPVVLVVVLVVQLVVLLVVLLVVLVVVLVVVVVVDDPVCCLSVLCCVQQSVLSSQLSSLCCNQPVNVCPRVVVPDPPDVVSLVSLVSSLVSVLSNLVSVLVSVLVVVCVVVVDDPPDPVCPVVSVVVSVVSVVVSVLVSVVSVCCSPPVVPPVSVVVNVVVVVVVVVVVCVVCVVVVVVVVVVVVCVVVVPDDPPDDDDD

pLDDT: mean 76.51, std 9.47, range [37.59, 88.25]

Nearest PDB structures (foldseek):
  8wg7-assembly1_R  TM=3.902E-01  e=9.723E+00  Homo sapiens

Radius of gyration: 24.92 Å; Cα contacts (8 Å, |Δi|>4): 118; chains: 1; bounding box: 57×44×80 Å

Solvent-accessible surface area (backbone atoms only — not comparable to full-atom values): 11361 Å² total; per-residue (Å²): 137,79,81,82,53,65,64,44,56,52,51,35,54,52,48,50,53,49,38,58,66,45,29,49,59,50,50,52,50,52,54,49,51,53,50,71,74,43,61,94,83,58,61,58,60,57,42,40,55,73,62,30,42,69,29,54,23,51,29,51,29,41,47,46,45,44,59,50,33,39,41,66,53,63,56,60,80,48,99,80,39,66,66,61,54,51,46,53,56,58,37,45,51,32,48,51,52,30,51,59,34,44,48,59,43,54,50,53,46,51,45,60,73,69,61,64,58,92,84,44,77,86,46,50,64,56,52,48,54,52,53,50,50,50,49,52,53,45,52,52,51,45,51,52,51,52,46,58,71,76,33,63,88,37,69,68,55,48,51,52,48,55,53,50,51,51,51,53,50,51,51,50,51,63,68,40,43,63,56,51,52,51,50,52,49,52,52,48,48,68,72,65,55,82,71,60,99,85,65,89,73,89,128

Sequence (203 aa):
MVPFIFWRVGLALLATLAAFLLSKPVVELLLNSIRSRLDKRVRWIADVHHYMLTYLWWFLFLVLVRDVIANYILDLGSEKDEVMQYLRYLVAVPLVIGTFALRKVVTNILVRYFKWDRYSSDYDARIFVITESIKFVCVVLILVEIFYIFFLSNTFMRILLVVGFLSIELVAILSGFTVLKNVATGLFLSFAEPFRTGSEYQR

InterPro domains:
  IPR045275 Mechanosensitive ion channel MscS, archaea/bacteria type [PTHR30221] (9-199)